Protein AF-W9C5T2-F1 (afdb_monomer)

Structure (mmCIF, N/CA/C/O backbone):
data_AF-W9C5T2-F1
#
_entry.id   AF-W9C5T2-F1
#
loop_
_atom_site.group_PDB
_atom_site.id
_atom_site.type_symbol
_atom_site.label_atom_id
_atom_site.label_alt_id
_atom_site.label_comp_id
_atom_site.label_asym_id
_atom_site.label_entity_id
_atom_site.label_seq_id
_atom_site.pdbx_PDB_ins_code
_atom_site.Cartn_x
_atom_site.Cartn_y
_atom_site.Cartn_z
_atom_site.occupancy
_atom_site.B_iso_or_equiv
_atom_site.auth_seq_id
_atom_site.auth_comp_id
_atom_site.auth_asym_id
_atom_site.auth_atom_id
_atom_site.pdbx_PDB_model_num
ATOM 1 N N . MET A 1 1 ? 69.162 50.313 87.776 1.00 40.19 1 MET A N 1
ATOM 2 C CA . MET A 1 1 ? 68.742 48.903 87.596 1.00 40.19 1 MET A CA 1
ATOM 3 C C . MET A 1 1 ? 67.290 48.787 88.035 1.00 40.19 1 MET A C 1
ATOM 5 O O . MET A 1 1 ? 66.970 49.454 89.005 1.00 40.19 1 MET A O 1
ATOM 9 N N . ALA A 1 2 ? 66.470 48.000 87.323 1.00 45.00 2 ALA A N 1
ATOM 10 C CA . ALA A 1 2 ? 65.077 47.617 87.635 1.00 45.00 2 ALA A CA 1
ATOM 11 C C . ALA A 1 2 ? 64.149 48.741 88.175 1.00 45.00 2 ALA A C 1
ATOM 13 O O . ALA A 1 2 ? 64.170 49.074 89.352 1.00 45.00 2 ALA A O 1
ATOM 14 N N . SER A 1 3 ? 63.395 49.428 87.315 1.00 47.22 3 SER A N 1
ATOM 15 C CA . SER A 1 3 ? 62.069 49.003 86.805 1.00 47.22 3 SER A CA 1
ATOM 16 C C . SER A 1 3 ? 60.922 49.335 87.766 1.00 47.22 3 SER A C 1
ATOM 18 O O . SER A 1 3 ? 60.587 48.564 88.661 1.00 47.22 3 SER A O 1
ATOM 20 N N . SER A 1 4 ? 60.297 50.491 87.531 1.00 47.66 4 SER A N 1
ATOM 21 C CA . SER A 1 4 ? 59.110 50.960 88.248 1.00 47.66 4 SER A CA 1
ATOM 22 C C . SER A 1 4 ? 57.812 50.437 87.629 1.00 47.66 4 SER A C 1
ATOM 24 O O . SER A 1 4 ? 57.668 50.429 86.414 1.00 47.66 4 SER A O 1
ATOM 26 N N . GLN A 1 5 ? 56.864 50.099 88.507 1.00 48.31 5 GLN A N 1
ATOM 27 C CA . GLN A 1 5 ? 55.424 50.400 88.434 1.00 48.31 5 GLN A CA 1
ATOM 28 C C . GLN A 1 5 ? 54.719 50.387 87.059 1.00 48.31 5 GLN A C 1
ATOM 30 O O . GLN A 1 5 ? 54.916 51.261 86.223 1.00 48.31 5 GLN A O 1
ATOM 35 N N . SER A 1 6 ? 53.640 49.612 86.962 1.00 48.34 6 SER A N 1
ATOM 36 C CA . SER A 1 6 ? 52.306 50.194 87.208 1.00 48.34 6 SER A CA 1
ATOM 37 C C . SER A 1 6 ? 51.235 49.108 87.321 1.00 48.34 6 SER A C 1
ATOM 39 O O . SER A 1 6 ? 51.314 48.062 86.684 1.00 48.34 6 SER A O 1
ATOM 41 N N . ASN A 1 7 ? 50.243 49.355 88.177 1.00 44.62 7 ASN A N 1
ATOM 42 C CA . ASN A 1 7 ? 49.051 48.526 88.305 1.00 44.62 7 ASN A CA 1
ATOM 43 C C . ASN A 1 7 ? 47.921 49.218 87.531 1.00 44.62 7 ASN A C 1
ATOM 45 O O . ASN A 1 7 ? 47.576 50.354 87.855 1.00 44.62 7 ASN A O 1
ATOM 49 N N . GLY A 1 8 ? 47.375 48.562 86.507 1.00 44.12 8 GLY A N 1
ATOM 50 C CA . GLY A 1 8 ? 46.304 49.087 85.659 1.00 44.12 8 GLY A CA 1
ATOM 51 C C . GLY A 1 8 ? 45.245 48.013 85.451 1.00 44.12 8 GLY A C 1
ATOM 52 O O . GLY A 1 8 ? 45.557 46.931 84.960 1.00 44.12 8 GLY A O 1
ATOM 53 N N . GLY A 1 9 ? 44.012 48.286 85.883 1.00 42.81 9 GLY A N 1
ATOM 54 C CA . GLY A 1 9 ? 42.933 47.297 85.892 1.00 42.81 9 GLY A CA 1
ATOM 55 C C . GLY A 1 9 ? 42.556 46.827 84.488 1.00 42.81 9 GLY A C 1
ATOM 56 O O . GLY A 1 9 ? 42.400 47.646 83.584 1.00 42.81 9 GLY A O 1
ATOM 57 N N . ASN A 1 10 ? 42.386 45.514 84.319 1.00 44.06 10 ASN A N 1
ATOM 58 C CA . ASN A 1 10 ? 42.012 44.921 83.038 1.00 44.06 10 ASN A CA 1
ATOM 59 C C . ASN A 1 10 ? 40.504 44.622 82.981 1.00 44.06 10 ASN A C 1
ATOM 61 O O . ASN A 1 10 ? 39.899 44.229 83.980 1.00 44.06 10 ASN A O 1
ATOM 65 N N . GLY A 1 11 ? 39.893 44.864 81.821 1.00 46.62 11 GLY A N 1
ATOM 66 C CA . GLY A 1 11 ? 38.440 44.977 81.683 1.00 46.62 11 GLY A CA 1
ATOM 67 C C . GLY A 1 11 ? 37.678 43.650 81.703 1.00 46.62 11 GLY A C 1
ATOM 68 O O . GLY A 1 11 ? 38.076 42.670 81.075 1.00 46.62 11 GLY A O 1
ATOM 69 N N . VAL A 1 12 ? 36.511 43.656 82.354 1.00 49.25 12 VAL A N 1
ATOM 70 C CA . VAL A 1 12 ? 35.474 42.633 82.164 1.00 49.25 12 VAL A CA 1
ATOM 71 C C . VAL A 1 12 ? 34.746 42.883 80.842 1.00 49.25 12 VAL A C 1
ATOM 73 O O . VAL A 1 12 ? 33.966 43.824 80.710 1.00 49.25 12 VAL A O 1
ATOM 76 N N . TYR A 1 13 ? 35.016 42.033 79.852 1.00 44.12 13 TYR A N 1
ATOM 77 C CA . TYR A 1 13 ? 34.328 42.044 78.564 1.00 44.12 13 TYR A CA 1
ATOM 78 C C . TYR A 1 13 ? 32.907 41.480 78.699 1.00 44.12 13 TYR A C 1
ATOM 80 O O . TYR A 1 13 ? 32.723 40.325 79.081 1.00 44.12 13 TYR A O 1
ATOM 88 N N . SER A 1 14 ? 31.905 42.272 78.317 1.00 51.06 14 SER A N 1
ATOM 89 C CA . SER A 1 14 ? 30.530 41.797 78.131 1.00 51.06 14 SER A CA 1
ATOM 90 C C . SER A 1 14 ? 30.388 41.114 76.763 1.00 51.06 14 SER A C 1
ATOM 92 O O . SER A 1 14 ? 30.655 41.767 75.751 1.00 51.06 14 SER A O 1
ATOM 94 N N . PRO A 1 15 ? 29.944 39.845 76.675 1.00 50.44 15 PRO A N 1
ATOM 95 C CA . PRO A 1 15 ? 29.674 39.208 75.390 1.00 50.44 15 PRO A CA 1
ATOM 96 C C . PRO A 1 15 ? 28.425 39.810 74.727 1.00 50.44 15 PRO A C 1
ATOM 98 O O . PRO A 1 15 ? 27.404 40.055 75.373 1.00 50.44 15 PRO A O 1
ATOM 101 N N . GLY A 1 16 ? 28.522 40.066 73.421 1.00 47.66 16 GLY A N 1
ATOM 102 C CA . GLY A 1 16 ? 27.460 40.688 72.631 1.00 47.66 16 GLY A CA 1
ATOM 103 C C . GLY A 1 16 ? 26.218 39.805 72.472 1.00 47.66 16 GLY A C 1
ATOM 104 O O . GLY A 1 16 ? 26.299 38.579 72.441 1.00 47.66 16 GLY A O 1
ATOM 105 N N . LYS A 1 17 ? 25.056 40.451 72.329 1.00 51.47 17 LYS A N 1
ATOM 106 C CA . LYS A 1 17 ? 23.770 39.787 72.076 1.00 51.47 17 LYS A CA 1
ATOM 107 C C . LYS A 1 17 ? 23.793 39.090 70.711 1.00 51.47 17 LYS A C 1
ATOM 109 O O . LYS A 1 17 ? 23.909 39.759 69.686 1.00 51.47 17 LYS A O 1
ATOM 114 N N . SER A 1 18 ? 23.630 37.770 70.692 1.00 49.19 18 SER A N 1
ATOM 115 C CA . SER A 1 18 ? 23.446 36.996 69.464 1.00 49.19 18 SER A CA 1
ATOM 116 C C . SER A 1 18 ? 22.073 37.281 68.846 1.00 49.19 18 SER A C 1
ATOM 118 O O . SER A 1 18 ? 21.029 36.936 69.399 1.00 49.19 18 SER A O 1
ATOM 120 N N . SER A 1 19 ? 22.077 37.919 67.676 1.00 49.41 19 SER A N 1
ATOM 121 C CA . SER A 1 19 ? 20.881 38.117 66.858 1.00 49.41 19 SER A CA 1
ATOM 122 C C . SER A 1 19 ? 20.572 36.825 66.099 1.00 49.41 19 SER A C 1
ATOM 124 O O . SER A 1 19 ? 21.148 36.576 65.041 1.00 49.41 19 SER A O 1
ATOM 126 N N . PHE A 1 20 ? 19.692 35.985 66.645 1.00 54.28 20 PHE A N 1
ATOM 127 C CA . PHE A 1 20 ? 19.211 34.789 65.949 1.00 54.28 20 PHE A CA 1
ATOM 128 C C . PHE A 1 20 ? 18.200 35.178 64.853 1.00 54.28 20 PHE A C 1
ATOM 130 O O . PHE A 1 20 ? 17.283 35.951 65.139 1.00 54.28 20 PHE A O 1
ATOM 137 N N . PRO A 1 21 ? 18.323 34.661 63.615 1.00 54.94 21 PRO A N 1
ATOM 138 C CA . PRO A 1 21 ? 17.321 34.881 62.577 1.00 54.94 21 PRO A CA 1
ATOM 139 C C . PRO A 1 21 ? 16.014 34.144 62.907 1.00 54.94 21 PRO A C 1
ATOM 141 O O . PRO A 1 21 ? 16.020 33.056 63.484 1.00 54.94 21 PRO A O 1
ATOM 144 N N . HIS A 1 22 ? 14.887 34.749 62.531 1.00 61.53 22 HIS A N 1
ATOM 145 C CA . HIS A 1 22 ? 13.549 34.199 62.760 1.00 61.53 22 HIS A CA 1
ATOM 146 C C . HIS A 1 22 ? 13.316 32.885 61.983 1.00 61.53 22 HIS A C 1
ATOM 148 O O . HIS A 1 22 ? 13.864 32.722 60.890 1.00 61.53 22 HIS A O 1
ATOM 154 N N . PRO A 1 23 ? 12.481 31.960 62.500 1.00 59.31 23 PRO A N 1
ATOM 155 C CA . PRO A 1 23 ? 12.141 30.733 61.788 1.00 59.31 23 PRO A CA 1
ATOM 156 C C . PRO A 1 23 ? 11.352 31.032 60.506 1.00 59.31 23 PRO A C 1
ATOM 158 O O . PRO A 1 23 ? 10.396 31.808 60.510 1.00 59.31 23 PRO A O 1
ATOM 161 N N . ILE A 1 24 ? 11.753 30.383 59.414 1.00 61.69 24 ILE A N 1
ATOM 162 C CA . ILE A 1 24 ? 11.083 30.449 58.111 1.00 61.69 24 ILE A CA 1
ATOM 163 C C . ILE A 1 24 ? 9.739 29.698 58.215 1.00 61.69 24 ILE A C 1
ATOM 165 O O . ILE A 1 24 ? 9.729 28.573 58.724 1.00 61.69 24 ILE A O 1
ATOM 169 N N . PRO A 1 25 ? 8.606 30.268 57.759 1.00 67.81 25 PRO A N 1
ATOM 170 C CA . PRO A 1 25 ? 7.330 29.556 57.749 1.00 67.81 25 PRO A CA 1
ATOM 171 C C . PRO A 1 25 ? 7.358 28.390 56.742 1.00 67.81 25 PRO A C 1
ATOM 173 O O . PRO A 1 25 ? 8.006 28.504 55.698 1.00 67.81 25 PRO A O 1
ATOM 176 N N . PRO A 1 26 ? 6.656 27.273 57.009 1.00 63.62 26 PRO A N 1
ATOM 177 C CA . PRO A 1 26 ? 6.608 26.150 56.080 1.00 63.62 26 PRO A CA 1
ATOM 178 C C . PRO A 1 26 ? 5.951 26.559 54.755 1.00 63.62 26 PRO A C 1
ATOM 180 O O . PRO A 1 26 ? 4.930 27.250 54.737 1.00 63.62 26 PRO A O 1
ATOM 183 N N . LEU A 1 27 ? 6.541 26.107 53.646 1.00 63.28 27 LEU A N 1
ATOM 184 C CA . LEU A 1 27 ? 5.978 26.262 52.304 1.00 63.28 27 LEU A CA 1
ATOM 185 C C . LEU A 1 27 ? 4.598 25.582 52.218 1.00 63.28 27 LEU A C 1
ATOM 187 O O . LEU A 1 27 ? 4.414 24.517 52.815 1.00 63.28 27 LEU A O 1
ATOM 191 N N . PRO A 1 28 ? 3.635 26.148 51.466 1.00 63.00 28 PRO A N 1
ATOM 192 C CA . PRO A 1 28 ? 2.363 25.481 51.223 1.00 63.00 28 PRO A CA 1
ATOM 193 C C . PRO A 1 28 ? 2.593 24.188 50.433 1.00 63.00 28 PRO A C 1
ATOM 195 O O . PRO A 1 28 ? 3.318 24.176 49.437 1.00 63.00 28 PRO A O 1
ATOM 198 N N . SER A 1 29 ? 1.959 23.102 50.874 1.00 62.81 29 SER A N 1
ATOM 199 C CA . SER A 1 29 ? 1.987 21.818 50.172 1.00 62.81 29 SER A CA 1
ATOM 200 C C . SER A 1 29 ? 1.463 21.970 48.736 1.00 62.81 29 SER A C 1
ATOM 202 O O . SER A 1 29 ? 0.473 22.683 48.537 1.00 62.81 29 SER A O 1
ATOM 204 N N . PRO A 1 30 ? 2.057 21.292 47.735 1.00 68.50 30 PRO A N 1
ATOM 205 C CA . PRO A 1 30 ? 1.491 21.265 46.391 1.00 68.50 30 PRO A CA 1
ATOM 206 C C . PRO A 1 30 ? 0.079 20.648 46.421 1.00 68.50 30 PRO A C 1
ATOM 208 O O . PRO A 1 30 ? -0.197 19.798 47.276 1.00 68.50 30 PRO A O 1
ATOM 211 N N . PRO A 1 31 ? -0.827 21.058 45.513 1.00 64.81 31 PRO A N 1
ATOM 212 C CA . PRO A 1 31 ? -2.183 20.528 45.478 1.00 64.81 31 PRO A CA 1
ATOM 213 C C . PRO A 1 31 ? -2.167 19.009 45.279 1.00 64.81 31 PRO A C 1
ATOM 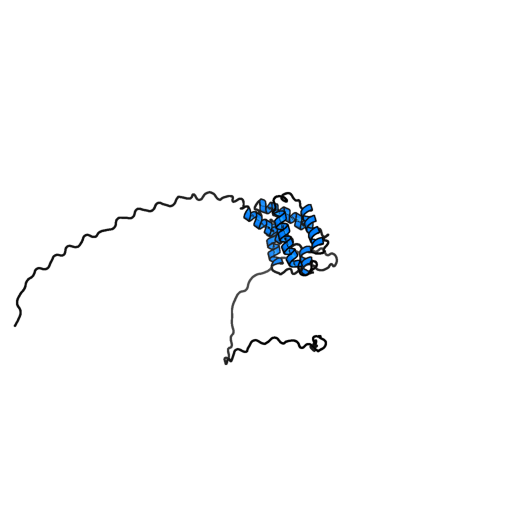215 O O . PRO A 1 31 ? -1.493 18.488 44.391 1.00 64.81 31 PRO A O 1
ATOM 218 N N . TYR A 1 32 ? -2.927 18.305 46.116 1.00 61.16 32 TYR A N 1
ATOM 219 C CA . TYR A 1 32 ? -3.090 16.857 46.049 1.00 61.16 32 TYR A CA 1
ATOM 220 C C . TYR A 1 32 ? -3.798 16.471 44.743 1.00 61.16 32 TYR A C 1
ATOM 222 O O . TYR A 1 32 ? -5.002 16.683 44.597 1.00 61.16 32 TYR A O 1
ATOM 230 N N . ILE A 1 33 ? -3.044 15.910 43.796 1.00 60.75 33 ILE A N 1
ATOM 231 C CA . ILE A 1 33 ? -3.591 15.300 42.580 1.00 60.75 33 ILE A CA 1
ATOM 232 C C . ILE A 1 33 ? -4.039 13.876 42.953 1.00 60.75 33 ILE A C 1
ATOM 234 O O . ILE A 1 33 ? -3.187 13.062 43.318 1.00 60.75 33 ILE A O 1
ATOM 238 N N . PRO A 1 34 ? -5.343 13.548 42.899 1.00 62.62 34 PRO A N 1
ATOM 239 C CA . PRO A 1 34 ? -5.818 12.215 43.254 1.00 62.62 34 PRO A CA 1
ATOM 240 C C . PRO A 1 34 ? -5.372 11.179 42.202 1.00 62.62 34 PRO A C 1
ATOM 242 O O . PRO A 1 34 ? -5.593 11.395 41.007 1.00 62.62 34 PRO A O 1
ATOM 245 N N . PRO A 1 35 ? -4.804 10.026 42.603 1.00 61.53 35 PRO A N 1
ATOM 246 C CA . PRO A 1 35 ? -4.339 8.988 41.682 1.00 61.53 35 PRO A CA 1
ATOM 247 C C . PRO A 1 35 ? -5.499 8.096 41.209 1.00 61.53 35 PRO A C 1
ATOM 249 O O . PRO A 1 35 ? -5.505 6.890 41.443 1.00 61.53 35 PRO A O 1
ATOM 252 N N . ALA A 1 36 ? -6.522 8.689 40.587 1.00 55.97 36 ALA A N 1
ATOM 253 C CA . ALA A 1 36 ? -7.687 7.952 40.100 1.00 55.97 36 ALA A CA 1
ATOM 254 C C . ALA A 1 36 ? -8.466 8.696 39.003 1.00 55.97 36 ALA A C 1
ATOM 256 O O . ALA A 1 36 ? -9.613 9.070 39.217 1.00 55.97 36 ALA A O 1
ATOM 257 N N . GLN A 1 37 ? -7.877 8.833 37.812 1.00 46.94 37 GLN A N 1
ATOM 258 C CA . GLN A 1 37 ? -8.557 8.454 36.566 1.00 46.94 37 GLN A CA 1
ATOM 259 C C . GLN A 1 37 ? -7.504 7.891 35.611 1.00 46.94 37 GLN A C 1
ATOM 261 O O . GLN A 1 37 ? -6.730 8.636 35.016 1.00 46.94 37 GLN A O 1
ATOM 266 N N . LEU A 1 38 ? -7.473 6.560 35.482 1.00 46.34 38 LEU A N 1
ATOM 267 C CA . LEU A 1 38 ? -6.810 5.904 34.362 1.00 46.34 38 LEU A CA 1
ATOM 268 C C . LEU A 1 38 ? -7.613 6.317 33.126 1.00 46.34 38 LEU A C 1
ATOM 270 O O . LEU A 1 38 ? -8.707 5.804 32.890 1.00 46.34 38 LEU A O 1
ATOM 274 N N . THR A 1 39 ? -7.147 7.347 32.425 1.00 49.72 39 THR A N 1
ATOM 275 C CA . THR A 1 39 ? -7.862 7.891 31.276 1.00 49.72 39 THR A CA 1
ATOM 276 C C . THR A 1 39 ? -8.000 6.785 30.246 1.00 49.72 39 THR A C 1
ATOM 278 O O . THR A 1 39 ? -6.993 6.258 29.776 1.00 49.72 39 THR A O 1
ATOM 281 N N . ASN A 1 40 ? -9.237 6.449 29.884 1.00 55.78 40 ASN A N 1
ATOM 282 C CA . ASN A 1 40 ? -9.506 5.679 28.681 1.00 55.78 40 ASN A CA 1
ATOM 283 C C . ASN A 1 40 ? -9.147 6.583 27.493 1.00 55.78 40 ASN A C 1
ATOM 285 O O . ASN A 1 40 ? -9.989 7.340 27.005 1.00 55.78 40 ASN A O 1
ATOM 289 N N . VAL A 1 41 ? -7.858 6.609 27.133 1.00 58.56 41 VAL A N 1
ATOM 290 C CA . VAL A 1 41 ? -7.329 7.448 26.059 1.00 58.56 41 VAL A CA 1
ATOM 291 C C . VAL A 1 41 ? -7.800 6.842 24.748 1.00 58.56 41 VAL A C 1
ATOM 293 O O . VAL A 1 41 ? -7.093 6.056 24.123 1.00 58.56 41 VAL A O 1
ATOM 296 N N . SER A 1 42 ? -9.007 7.232 24.332 1.00 56.97 42 SER A N 1
ATOM 297 C CA . SER A 1 42 ? -9.389 7.162 22.925 1.00 56.97 42 SER A CA 1
ATOM 298 C C . SER A 1 42 ? -8.244 7.794 22.128 1.00 56.97 42 SER A C 1
ATOM 300 O O . SER A 1 42 ? -7.866 8.932 22.439 1.00 56.97 42 SER A O 1
ATOM 302 N N . PRO A 1 43 ? -7.612 7.055 21.205 1.00 65.38 43 PRO A N 1
ATOM 303 C CA . PRO A 1 43 ? -6.327 7.462 20.675 1.00 65.38 43 PRO A CA 1
ATOM 304 C C . PRO A 1 43 ? -6.394 8.817 19.977 1.00 65.38 43 PRO A C 1
ATOM 306 O O . PRO A 1 43 ? -7.338 9.110 19.238 1.00 65.38 43 PRO A O 1
ATOM 309 N N . LEU A 1 44 ? -5.357 9.630 20.204 1.00 76.00 44 LEU A N 1
ATOM 310 C CA . LEU A 1 44 ? -5.217 10.955 19.600 1.00 76.00 44 LEU A CA 1
ATOM 311 C C . LEU A 1 44 ? -5.433 10.864 18.078 1.00 76.00 44 LEU A C 1
ATOM 313 O O . LEU A 1 44 ? -4.882 9.959 17.444 1.00 76.00 44 LEU A O 1
ATOM 317 N N . PRO A 1 45 ? -6.213 11.776 17.466 1.00 80.06 45 PRO A N 1
ATOM 318 C CA . PRO A 1 45 ? -6.565 11.681 16.049 1.00 80.06 45 PRO A CA 1
ATOM 319 C C . PRO A 1 45 ? -5.329 11.683 15.138 1.00 80.06 45 PRO A C 1
ATOM 321 O O . PRO A 1 45 ? -5.288 10.929 14.171 1.00 80.06 45 PRO A O 1
ATOM 324 N N . GLU A 1 46 ? -4.298 12.442 15.510 1.00 84.88 46 GLU A N 1
ATOM 325 C CA . GLU A 1 46 ? -2.987 12.482 14.849 1.00 84.88 46 GLU A CA 1
ATOM 326 C C . GLU A 1 46 ? -2.277 11.118 14.874 1.00 84.88 46 GLU A C 1
ATOM 328 O O . GLU A 1 46 ? -1.713 10.689 13.870 1.00 84.88 46 GLU A O 1
ATOM 333 N N . LEU A 1 47 ? -2.358 10.392 15.995 1.00 88.88 47 LEU A N 1
ATOM 334 C CA . LEU A 1 47 ? -1.749 9.069 16.145 1.00 88.88 47 LEU A CA 1
ATOM 335 C C . LEU A 1 47 ? -2.476 8.022 15.287 1.00 88.88 47 LEU A C 1
ATOM 337 O O . LEU A 1 47 ? -1.824 7.199 14.644 1.00 88.88 47 LEU A O 1
ATOM 341 N N . ARG A 1 48 ? -3.815 8.089 15.220 1.00 87.31 48 ARG A N 1
ATOM 342 C CA . ARG A 1 48 ? -4.619 7.235 14.325 1.00 87.31 48 ARG A CA 1
ATOM 343 C C . ARG A 1 48 ? -4.237 7.447 12.862 1.00 87.31 48 ARG A C 1
ATOM 345 O O . ARG A 1 48 ? -4.011 6.471 12.152 1.00 87.31 48 ARG A O 1
ATOM 352 N N . LEU A 1 49 ? -4.123 8.710 12.444 1.00 88.88 49 LEU A N 1
ATOM 353 C CA . LEU A 1 49 ? -3.714 9.078 11.090 1.00 88.88 49 LEU A CA 1
ATOM 354 C C . LEU A 1 49 ? -2.301 8.569 10.778 1.00 88.88 49 LEU A C 1
ATOM 356 O O . LEU A 1 49 ? -2.118 7.888 9.777 1.00 88.88 49 LEU A O 1
ATOM 360 N N . HIS A 1 50 ? -1.328 8.802 11.662 1.00 90.75 50 HIS A N 1
ATOM 361 C CA . HIS A 1 50 ? 0.045 8.319 11.492 1.00 90.75 50 HIS A CA 1
ATOM 362 C C . HIS A 1 50 ? 0.123 6.787 11.320 1.00 90.75 50 HIS A C 1
ATOM 364 O O . HIS A 1 50 ? 0.813 6.294 10.426 1.00 90.75 50 HIS A O 1
ATOM 370 N N . HIS A 1 51 ? -0.610 6.012 12.132 1.00 89.94 51 HIS A N 1
ATOM 371 C CA . HIS A 1 51 ? -0.658 4.552 11.974 1.00 89.94 51 HIS A CA 1
ATOM 372 C C . HIS A 1 51 ? -1.359 4.112 10.680 1.00 89.94 51 HIS A C 1
ATOM 374 O O . HIS A 1 51 ? -0.923 3.138 10.061 1.00 89.94 51 HIS A O 1
ATOM 380 N N . PHE A 1 52 ? -2.395 4.830 10.239 1.00 91.31 52 PHE A N 1
ATOM 381 C CA . PHE A 1 52 ? -3.074 4.552 8.974 1.00 91.31 52 PHE A CA 1
ATOM 382 C C . PHE A 1 52 ? -2.163 4.833 7.771 1.00 91.31 52 PHE A C 1
ATOM 384 O O . PHE A 1 52 ? -1.963 3.950 6.941 1.00 91.31 52 PHE A O 1
ATOM 391 N N . GLN A 1 53 ? -1.513 6.000 7.741 1.00 92.81 53 GLN A N 1
ATOM 392 C CA . GLN A 1 53 ? -0.530 6.381 6.721 1.00 92.81 53 GLN A CA 1
ATOM 393 C C . GLN A 1 53 ? 0.608 5.363 6.623 1.00 92.81 53 GLN A C 1
ATOM 395 O O . GLN A 1 53 ? 0.904 4.862 5.540 1.00 92.81 53 GLN A O 1
ATOM 400 N N . ARG A 1 54 ? 1.182 4.963 7.766 1.00 92.19 54 ARG A N 1
ATOM 401 C CA . ARG A 1 54 ? 2.194 3.901 7.813 1.00 92.19 54 ARG A CA 1
ATOM 402 C C . ARG A 1 54 ? 1.667 2.581 7.244 1.00 92.19 54 ARG A C 1
ATOM 404 O O . ARG A 1 54 ? 2.382 1.918 6.501 1.00 92.19 54 ARG A O 1
ATOM 411 N N . SER A 1 55 ? 0.429 2.204 7.565 1.00 91.81 55 SER A N 1
ATOM 412 C CA . SER A 1 55 ? -0.187 0.969 7.058 1.00 91.81 55 SER A CA 1
ATOM 413 C C . SER A 1 55 ? -0.401 1.005 5.541 1.00 91.81 55 SER A C 1
ATOM 415 O O . SER A 1 55 ? -0.198 -0.018 4.889 1.00 91.81 55 SER A O 1
ATOM 417 N N . ILE A 1 56 ? -0.733 2.170 4.969 1.00 93.50 56 ILE A N 1
ATOM 418 C CA . ILE A 1 56 ? -0.810 2.377 3.514 1.00 93.50 56 ILE A CA 1
ATOM 419 C C . ILE A 1 56 ? 0.558 2.141 2.867 1.00 93.50 56 ILE A C 1
ATOM 421 O O . ILE A 1 56 ? 0.673 1.284 1.988 1.00 93.50 56 ILE A O 1
ATOM 425 N N . THR A 1 57 ? 1.606 2.828 3.342 1.00 93.44 57 THR A N 1
ATOM 426 C CA . THR A 1 57 ? 2.970 2.664 2.814 1.00 93.44 57 THR A CA 1
ATOM 427 C C . THR A 1 57 ? 3.421 1.207 2.884 1.00 93.44 57 THR A C 1
ATOM 429 O O . THR A 1 57 ? 3.899 0.669 1.891 1.00 93.44 57 THR A O 1
ATOM 432 N N . LEU A 1 58 ? 3.229 0.540 4.028 1.00 92.50 58 LEU A N 1
ATOM 433 C CA . LEU A 1 58 ? 3.621 -0.860 4.195 1.00 92.50 58 LEU A CA 1
ATOM 434 C C . LEU A 1 58 ? 2.835 -1.807 3.279 1.00 92.50 58 LEU A C 1
ATOM 436 O O . LEU A 1 58 ? 3.427 -2.734 2.737 1.00 92.50 58 LEU A O 1
ATOM 440 N N . SER A 1 59 ? 1.536 -1.574 3.069 1.00 93.50 59 SER A N 1
ATOM 441 C CA . SER A 1 59 ? 0.714 -2.417 2.187 1.00 93.50 59 SER A CA 1
ATOM 442 C C . SER A 1 59 ? 1.172 -2.329 0.730 1.00 93.50 59 SER A C 1
ATOM 444 O O . SER A 1 59 ? 1.333 -3.360 0.085 1.00 93.50 59 SER A O 1
ATOM 446 N N . LEU A 1 60 ? 1.461 -1.119 0.236 1.00 93.00 60 LEU A N 1
ATOM 447 C CA . LEU A 1 60 ? 2.003 -0.912 -1.112 1.00 93.00 60 LEU A CA 1
ATOM 448 C C . LEU A 1 60 ? 3.421 -1.476 -1.263 1.00 93.00 60 LEU A C 1
ATOM 450 O O . LEU A 1 60 ? 3.734 -2.113 -2.263 1.00 93.00 60 LEU A O 1
ATOM 454 N N . PHE A 1 61 ? 4.294 -1.266 -0.277 1.00 91.12 61 PHE A N 1
ATOM 455 C CA . PHE A 1 61 ? 5.687 -1.718 -0.352 1.00 91.12 61 PHE A CA 1
ATOM 456 C C . PHE A 1 61 ? 5.841 -3.239 -0.183 1.00 91.12 61 PHE A C 1
ATOM 458 O O . PHE A 1 61 ? 6.852 -3.789 -0.610 1.00 91.12 61 PHE A O 1
ATOM 465 N N . LEU A 1 62 ? 4.857 -3.916 0.420 1.00 92.12 62 LEU A N 1
ATOM 466 C CA . LEU A 1 62 ? 4.782 -5.379 0.509 1.00 92.12 62 LEU A CA 1
ATOM 467 C C . LEU A 1 62 ? 3.974 -6.015 -0.636 1.00 92.12 62 LEU A C 1
ATOM 469 O O . LEU A 1 62 ? 3.904 -7.242 -0.705 1.00 92.12 62 LEU A O 1
ATOM 473 N N . TRP A 1 63 ? 3.367 -5.222 -1.525 1.00 94.88 63 TRP A N 1
ATOM 474 C CA . TRP A 1 63 ? 2.624 -5.727 -2.679 1.00 94.88 63 TRP A CA 1
ATOM 475 C C . TRP A 1 63 ? 3.602 -6.342 -3.700 1.00 94.88 63 TRP A C 1
ATOM 477 O O . TRP A 1 63 ? 4.471 -5.618 -4.205 1.00 94.88 63 TRP A O 1
ATOM 487 N N . PRO A 1 64 ? 3.520 -7.652 -4.024 1.00 92.12 64 PRO A N 1
ATOM 488 C CA . PRO A 1 64 ? 4.522 -8.298 -4.876 1.00 92.12 64 PRO A CA 1
ATOM 489 C C . PRO A 1 64 ? 4.589 -7.725 -6.294 1.00 92.12 64 PRO A C 1
ATOM 491 O O . PRO A 1 64 ? 5.683 -7.554 -6.824 1.00 92.12 64 PRO A O 1
ATOM 494 N N . SER A 1 65 ? 3.452 -7.353 -6.881 1.00 92.75 65 SER A N 1
ATOM 495 C CA . SER A 1 65 ? 3.360 -6.865 -8.264 1.00 92.75 65 SER A CA 1
ATOM 496 C C . SER A 1 65 ? 4.051 -5.501 -8.427 1.00 92.75 65 SER A C 1
ATOM 498 O O . SER A 1 65 ? 4.898 -5.331 -9.303 1.00 92.75 65 SER A O 1
ATOM 500 N N . LEU A 1 66 ? 3.810 -4.565 -7.500 1.00 92.62 66 LEU A N 1
ATOM 501 C CA . LEU A 1 66 ? 4.528 -3.281 -7.409 1.00 92.62 66 LEU A CA 1
ATOM 502 C C . LEU A 1 66 ? 5.988 -3.443 -6.935 1.00 92.62 66 LEU A C 1
ATOM 504 O O . LEU A 1 66 ? 6.858 -2.617 -7.242 1.00 92.62 66 LEU A O 1
ATOM 508 N N . SER A 1 67 ? 6.287 -4.511 -6.192 1.00 91.62 67 SER A N 1
ATOM 509 C CA . SER A 1 67 ? 7.662 -4.876 -5.836 1.00 91.62 67 SER A CA 1
ATOM 510 C C . SER A 1 67 ? 8.468 -5.244 -7.079 1.00 91.62 67 SER A C 1
ATOM 512 O O . SER A 1 67 ? 9.491 -4.611 -7.349 1.00 91.62 67 SER A O 1
ATOM 514 N N . LEU A 1 68 ? 7.940 -6.184 -7.867 1.00 91.62 68 LEU A N 1
ATOM 515 C CA . LEU A 1 68 ? 8.528 -6.695 -9.100 1.00 91.62 68 LEU A CA 1
ATOM 516 C C . LEU A 1 68 ? 8.661 -5.613 -10.178 1.00 91.62 68 LEU A C 1
ATOM 518 O O . LEU A 1 68 ? 9.710 -5.513 -10.812 1.00 91.62 68 LEU A O 1
ATOM 522 N N . ALA A 1 69 ? 7.646 -4.761 -10.350 1.00 92.12 69 ALA A N 1
ATOM 523 C CA . ALA A 1 69 ? 7.654 -3.704 -11.361 1.00 92.12 69 ALA A CA 1
ATOM 524 C C . ALA A 1 69 ? 8.807 -2.700 -11.190 1.00 92.12 69 ALA A C 1
ATOM 526 O O . ALA A 1 69 ? 9.405 -2.259 -12.172 1.00 92.12 69 ALA A O 1
ATOM 527 N N . VAL A 1 70 ? 9.165 -2.368 -9.946 1.00 91.69 70 VAL A N 1
ATOM 528 C CA . VAL A 1 70 ? 10.301 -1.476 -9.656 1.00 91.69 70 VAL A CA 1
ATOM 529 C C . VAL A 1 70 ? 11.632 -2.206 -9.794 1.00 91.69 70 VAL A C 1
ATOM 531 O O . VAL A 1 70 ? 12.537 -1.676 -10.433 1.00 91.69 70 VAL A O 1
ATOM 534 N N . THR A 1 71 ? 11.774 -3.426 -9.259 1.00 91.12 71 THR A N 1
ATOM 535 C CA . THR A 1 71 ? 13.037 -4.181 -9.390 1.00 91.12 71 THR A CA 1
ATOM 536 C C . THR A 1 71 ? 13.374 -4.484 -10.851 1.00 91.12 71 THR A C 1
ATOM 538 O O . THR A 1 71 ? 14.541 -4.469 -11.228 1.00 91.12 71 THR A O 1
ATOM 541 N N . SER A 1 72 ? 12.351 -4.688 -11.684 1.00 91.44 72 SER A N 1
ATOM 542 C CA . SER A 1 72 ? 12.471 -4.894 -13.132 1.00 91.44 72 SER A CA 1
ATOM 543 C C . SER A 1 72 ? 12.521 -3.586 -13.938 1.00 91.44 72 SER A C 1
ATOM 545 O O . SER A 1 72 ? 12.661 -3.628 -15.157 1.00 91.44 72 SER A O 1
ATOM 547 N N . SER A 1 73 ? 12.423 -2.422 -13.278 1.00 91.94 73 SER A N 1
ATOM 548 C CA . SER A 1 73 ? 12.409 -1.084 -13.894 1.00 91.94 73 SER A CA 1
ATOM 549 C C . SER A 1 73 ? 11.337 -0.884 -14.979 1.00 91.94 73 SER A C 1
ATOM 551 O O . SER A 1 73 ? 11.552 -0.118 -15.918 1.00 91.94 73 SER A O 1
ATOM 553 N N . TRP A 1 74 ? 10.173 -1.530 -14.849 1.00 89.06 74 TRP A N 1
ATOM 554 C CA . TRP A 1 74 ? 9.067 -1.427 -15.814 1.00 89.06 74 TRP A CA 1
ATOM 555 C C . TRP A 1 74 ? 8.482 -0.003 -15.876 1.00 89.06 74 TRP A C 1
ATOM 557 O O . TRP A 1 74 ? 8.256 0.520 -16.958 1.00 89.06 74 TRP A O 1
ATOM 567 N N . GLY A 1 75 ? 8.442 0.719 -14.748 1.00 84.12 75 GLY A N 1
ATOM 568 C CA . GLY A 1 75 ? 8.163 2.168 -14.715 1.00 84.12 75 GLY A CA 1
ATOM 569 C C . GLY A 1 75 ? 9.338 3.080 -15.124 1.00 84.12 75 GLY A C 1
ATOM 570 O O . GLY A 1 75 ? 9.338 4.269 -14.794 1.00 84.12 75 GLY A O 1
ATOM 571 N N . GLY A 1 76 ? 10.380 2.538 -15.764 1.00 89.62 76 GLY A N 1
ATOM 572 C CA . GLY A 1 76 ? 11.602 3.249 -16.146 1.00 89.62 76 GLY A CA 1
ATOM 573 C C . GLY A 1 76 ? 12.590 3.503 -14.990 1.00 89.62 76 GLY A C 1
ATOM 574 O O . GLY A 1 76 ? 12.424 2.984 -13.880 1.00 89.62 76 GLY A O 1
ATOM 575 N N . PRO A 1 77 ? 13.636 4.330 -15.213 1.00 88.31 77 PRO A N 1
ATOM 576 C CA . PRO A 1 77 ? 14.687 4.597 -14.221 1.00 88.31 77 PRO A CA 1
ATOM 577 C C . PRO A 1 77 ? 14.200 5.387 -12.994 1.00 88.31 77 PRO A C 1
ATOM 579 O O . PRO A 1 77 ? 14.920 5.491 -12.006 1.00 88.31 77 PRO A O 1
ATOM 582 N N . THR A 1 78 ? 12.990 5.950 -13.044 1.00 90.44 78 THR A N 1
ATOM 583 C CA . THR A 1 78 ? 12.339 6.659 -11.933 1.00 90.44 78 THR A CA 1
ATOM 584 C C . THR A 1 78 ? 11.336 5.789 -11.169 1.00 90.44 78 THR A C 1
ATOM 586 O O . THR A 1 78 ? 10.686 6.290 -10.255 1.00 90.44 78 THR A O 1
ATOM 589 N N . SER A 1 79 ? 11.215 4.496 -11.494 1.00 90.25 79 SER A N 1
ATOM 590 C CA . SER A 1 79 ? 10.243 3.563 -10.896 1.00 90.25 79 SER A CA 1
ATOM 591 C C . SER A 1 79 ? 10.255 3.532 -9.358 1.00 90.25 79 SER A C 1
ATOM 593 O O . SER A 1 79 ? 9.187 3.505 -8.745 1.00 90.25 79 SER A O 1
ATOM 595 N N . THR A 1 80 ? 11.421 3.636 -8.710 1.00 90.38 80 THR A N 1
ATOM 596 C CA . THR A 1 80 ? 11.516 3.765 -7.241 1.00 90.38 80 THR A CA 1
ATOM 597 C C . THR A 1 80 ? 10.824 5.033 -6.731 1.00 90.38 80 THR A C 1
ATOM 599 O O . THR A 1 80 ? 10.002 4.964 -5.821 1.00 90.38 80 THR A O 1
ATOM 602 N N . SER A 1 81 ? 11.083 6.185 -7.356 1.00 92.75 81 SER A N 1
ATOM 603 C CA . SER A 1 81 ? 10.432 7.455 -7.005 1.00 92.75 81 SER A CA 1
ATOM 604 C C . SER A 1 81 ? 8.939 7.457 -7.344 1.00 92.75 81 SER A C 1
ATOM 606 O O . SER A 1 81 ? 8.154 8.054 -6.610 1.00 92.75 81 SER A O 1
ATOM 608 N N . LYS A 1 82 ? 8.518 6.750 -8.405 1.00 92.69 82 LYS A N 1
ATOM 609 C CA . LYS A 1 82 ? 7.096 6.534 -8.715 1.00 92.69 82 LYS A CA 1
ATOM 610 C C . LYS A 1 82 ? 6.386 5.763 -7.598 1.00 92.69 82 LYS A C 1
ATOM 612 O O . LYS A 1 82 ? 5.286 6.144 -7.221 1.00 92.69 82 LYS A O 1
ATOM 617 N N . ARG A 1 83 ? 7.013 4.737 -7.001 1.00 93.12 83 ARG A N 1
ATOM 618 C CA . ARG A 1 83 ? 6.441 4.027 -5.836 1.00 93.12 83 ARG A CA 1
ATOM 619 C C . ARG A 1 83 ? 6.234 4.962 -4.641 1.00 93.12 83 ARG A C 1
ATOM 621 O O . ARG A 1 83 ? 5.194 4.898 -3.991 1.00 93.12 83 ARG A O 1
ATOM 628 N N . GLU A 1 84 ? 7.210 5.815 -4.341 1.00 92.69 84 GLU A N 1
ATOM 629 C CA . GLU A 1 84 ? 7.111 6.784 -3.239 1.00 92.69 84 GLU A CA 1
ATOM 630 C C . GLU A 1 84 ? 6.007 7.820 -3.496 1.00 92.69 84 GLU A C 1
ATOM 632 O O . GLU A 1 84 ? 5.177 8.068 -2.620 1.00 92.69 84 GLU A O 1
ATOM 637 N N . TRP A 1 85 ? 5.939 8.359 -4.719 1.00 94.06 85 TRP A N 1
ATOM 638 C CA . TRP A 1 85 ? 4.860 9.244 -5.168 1.00 94.06 85 TRP A CA 1
ATOM 639 C C . TRP A 1 85 ? 3.479 8.579 -5.071 1.00 94.06 85 TRP A C 1
ATOM 641 O O . TRP A 1 85 ? 2.528 9.202 -4.598 1.00 94.06 85 TRP A O 1
ATOM 651 N N . PHE A 1 86 ? 3.369 7.310 -5.463 1.00 94.75 86 PHE A N 1
ATOM 652 C CA . PHE A 1 86 ? 2.122 6.552 -5.408 1.00 94.75 86 PHE A CA 1
ATOM 653 C C . PHE A 1 86 ? 1.660 6.346 -3.961 1.00 94.75 86 PHE A C 1
ATOM 655 O O . PHE A 1 86 ? 0.497 6.588 -3.648 1.00 94.75 86 PHE A O 1
ATOM 662 N N . ALA A 1 87 ? 2.578 6.005 -3.049 1.00 93.94 87 ALA A N 1
ATOM 663 C CA . ALA A 1 87 ? 2.267 5.903 -1.626 1.00 93.94 87 ALA A CA 1
ATOM 664 C C . ALA A 1 87 ? 1.816 7.243 -1.022 1.00 93.94 87 ALA A C 1
ATOM 666 O O . ALA A 1 87 ? 0.847 7.262 -0.264 1.00 93.94 87 ALA A O 1
ATOM 667 N N . GLY A 1 88 ? 2.459 8.358 -1.389 1.00 94.19 88 GLY A N 1
ATOM 668 C CA . GLY A 1 88 ? 2.014 9.704 -1.006 1.00 94.19 88 GLY A CA 1
ATOM 669 C C . GLY A 1 88 ? 0.616 10.033 -1.537 1.00 94.19 88 GLY A C 1
ATOM 670 O O . GLY A 1 88 ? -0.256 10.436 -0.774 1.00 94.19 88 GLY A O 1
ATOM 671 N N . THR A 1 89 ? 0.369 9.759 -2.819 1.00 94.75 89 THR A N 1
ATOM 672 C CA . THR A 1 89 ? -0.931 9.980 -3.474 1.00 94.75 89 THR A CA 1
ATOM 673 C C . THR A 1 89 ? -2.045 9.175 -2.802 1.00 94.75 89 THR A C 1
ATOM 675 O O . THR A 1 89 ? -3.098 9.729 -2.493 1.00 94.75 89 THR A O 1
ATOM 678 N N . LEU A 1 90 ? -1.813 7.890 -2.503 1.00 94.19 90 LEU A N 1
ATOM 679 C CA . LEU A 1 90 ? -2.796 7.049 -1.814 1.00 94.19 90 LEU A CA 1
ATOM 680 C C . LEU A 1 90 ? -3.039 7.518 -0.369 1.00 94.19 90 LEU A C 1
ATOM 682 O O . LEU A 1 90 ? -4.171 7.472 0.112 1.00 94.19 90 LEU A O 1
ATOM 686 N N . ILE A 1 91 ? -1.994 8.002 0.315 1.00 94.06 91 ILE A N 1
ATOM 687 C CA . ILE A 1 91 ? -2.101 8.619 1.642 1.00 94.06 91 ILE A CA 1
ATOM 688 C C . ILE A 1 91 ? -2.987 9.862 1.595 1.00 94.06 91 ILE A C 1
ATOM 690 O O . ILE A 1 91 ? -3.938 9.932 2.373 1.00 94.06 91 ILE A O 1
ATOM 694 N N . ASP A 1 92 ? -2.709 10.816 0.710 1.00 93.12 92 ASP A N 1
ATOM 695 C CA . ASP A 1 92 ? -3.456 12.075 0.627 1.00 93.12 92 ASP A CA 1
ATOM 696 C C . ASP A 1 92 ? -4.923 11.820 0.255 1.00 93.12 92 ASP A C 1
ATOM 698 O O . ASP A 1 92 ? -5.842 12.374 0.868 1.00 93.12 92 ASP A O 1
ATOM 702 N N . LEU A 1 93 ? -5.152 10.905 -0.689 1.00 93.06 93 LEU A N 1
ATOM 703 C CA . LEU A 1 93 ? -6.478 10.529 -1.160 1.00 93.06 93 LEU A CA 1
ATOM 704 C C . LEU A 1 93 ? -7.309 9.854 -0.061 1.00 93.06 93 LEU A C 1
ATOM 706 O O . LEU A 1 93 ? -8.411 10.318 0.226 1.00 93.06 93 LEU A O 1
ATOM 710 N N . LEU A 1 94 ? -6.782 8.821 0.607 1.00 90.44 94 LEU A N 1
ATOM 711 C CA . LEU A 1 94 ? -7.507 8.074 1.648 1.00 90.44 94 LEU A CA 1
ATOM 712 C C . LEU A 1 94 ? -7.586 8.815 2.992 1.00 90.44 94 LEU A C 1
ATOM 714 O O . LEU A 1 94 ? -8.486 8.544 3.790 1.00 90.44 94 LEU A O 1
ATOM 718 N N . SER A 1 95 ? -6.670 9.753 3.258 1.00 88.38 95 SER A N 1
ATOM 719 C CA . SER A 1 95 ? -6.737 10.640 4.433 1.00 88.38 95 SER A CA 1
ATOM 720 C C . SER A 1 95 ? -7.734 11.787 4.248 1.00 88.38 95 SER A C 1
ATOM 722 O O . SER A 1 95 ? -8.145 12.398 5.237 1.00 88.38 95 SER A O 1
ATOM 724 N N . SER A 1 96 ? -8.130 12.091 3.008 1.00 88.69 96 SER A N 1
ATOM 725 C CA . SER A 1 96 ? -9.100 13.146 2.719 1.00 88.69 96 SER A CA 1
ATOM 726 C C . SER A 1 96 ? -10.509 12.752 3.188 1.00 88.69 96 SER A C 1
ATOM 728 O O . SER A 1 96 ? -10.946 11.625 2.944 1.00 88.69 96 SER A O 1
ATOM 730 N N . PRO A 1 97 ? -11.265 13.667 3.828 1.00 83.69 97 PRO A N 1
ATOM 731 C CA . PRO A 1 97 ? -12.601 13.371 4.353 1.00 83.69 97 PRO A CA 1
ATOM 732 C C . PRO A 1 97 ? -13.642 13.118 3.253 1.00 83.69 97 PRO A C 1
ATOM 734 O O . PRO A 1 97 ? -14.687 12.544 3.537 1.00 83.69 97 PRO A O 1
ATOM 737 N N . GLU A 1 98 ? -13.363 13.540 2.017 1.00 84.56 98 GLU A N 1
ATOM 738 C CA . GLU A 1 98 ? -14.210 13.297 0.843 1.00 84.56 98 GLU A CA 1
ATOM 739 C C . GLU A 1 98 ? -14.179 11.827 0.400 1.00 84.56 98 GLU A C 1
ATOM 741 O O . GLU A 1 98 ? -15.189 11.325 -0.072 1.00 84.56 98 GLU A O 1
ATOM 746 N N . ASN A 1 99 ? -13.069 11.115 0.636 1.00 85.31 99 ASN A N 1
ATOM 747 C CA . ASN A 1 99 ? -12.907 9.691 0.320 1.00 85.31 99 ASN A CA 1
ATOM 748 C C . ASN A 1 99 ? -12.998 8.836 1.597 1.00 85.31 99 ASN A C 1
ATOM 750 O O . ASN A 1 99 ? -12.201 7.917 1.833 1.00 85.31 99 ASN A O 1
ATOM 754 N N . TYR A 1 100 ? -13.919 9.188 2.497 1.00 81.12 100 TYR A N 1
ATOM 755 C CA . TYR A 1 100 ? -14.084 8.463 3.755 1.00 81.12 100 TYR A CA 1
ATOM 756 C C . TYR A 1 100 ? -14.897 7.168 3.592 1.00 81.12 100 TYR A C 1
ATOM 758 O O . TYR A 1 100 ? -14.625 6.188 4.284 1.00 81.12 100 TYR A O 1
ATOM 766 N N . ASP A 1 101 ? -15.843 7.147 2.654 1.00 83.38 101 ASP A N 1
ATOM 767 C CA . ASP A 1 101 ? -16.767 6.041 2.381 1.00 83.38 101 ASP A CA 1
ATOM 768 C C . ASP A 1 101 ? -16.397 5.187 1.156 1.00 83.38 101 ASP A C 1
ATOM 770 O O . ASP A 1 101 ? -17.145 4.267 0.827 1.00 83.38 101 ASP A O 1
ATOM 774 N N . VAL A 1 102 ? -15.242 5.440 0.523 1.00 90.44 102 VAL A N 1
ATOM 775 C CA . VAL A 1 102 ? -14.742 4.612 -0.588 1.00 90.44 102 VAL A CA 1
ATOM 776 C C . VAL A 1 102 ? -14.634 3.147 -0.172 1.00 90.44 102 VAL A C 1
ATOM 778 O O . VAL A 1 102 ? -14.154 2.818 0.920 1.00 90.44 102 VAL A O 1
ATOM 781 N N . ASP A 1 103 ? -15.091 2.265 -1.052 1.00 92.31 103 ASP A N 1
ATOM 782 C CA . ASP A 1 103 ? -15.025 0.825 -0.859 1.00 92.31 103 ASP A CA 1
ATOM 783 C C . ASP A 1 103 ? -13.695 0.241 -1.369 1.00 92.31 103 ASP A C 1
ATOM 785 O O . ASP A 1 103 ? -12.780 0.946 -1.802 1.00 92.31 103 ASP A O 1
ATOM 789 N N . ALA A 1 104 ? -13.552 -1.078 -1.246 1.00 93.50 104 ALA A N 1
ATOM 790 C CA . ALA A 1 104 ? -12.360 -1.772 -1.715 1.00 93.50 104 ALA A CA 1
ATOM 791 C C . ALA A 1 104 ? -12.306 -1.905 -3.248 1.00 93.50 104 ALA A C 1
ATOM 793 O O . ALA A 1 104 ? -11.213 -2.080 -3.771 1.00 93.50 104 ALA A O 1
ATOM 794 N N . GLU A 1 105 ? -13.438 -1.821 -3.952 1.00 95.12 105 GLU A N 1
ATOM 795 C CA . GLU A 1 105 ? -13.509 -1.965 -5.413 1.00 95.12 105 GLU A CA 1
ATOM 796 C C . GLU A 1 105 ? -12.951 -0.701 -6.081 1.00 95.12 105 GLU A C 1
ATOM 798 O O . GLU A 1 105 ? -12.046 -0.785 -6.903 1.00 95.12 105 GLU A O 1
ATOM 803 N N . TRP A 1 106 ? -13.344 0.482 -5.604 1.00 95.12 106 TRP A N 1
ATOM 804 C CA . TRP A 1 106 ? -12.786 1.756 -6.065 1.00 95.12 106 TRP A CA 1
ATOM 805 C C . TRP A 1 106 ? -11.283 1.909 -5.774 1.00 95.12 106 TRP A C 1
ATOM 807 O O . TRP A 1 106 ? -10.525 2.431 -6.594 1.00 95.12 106 TRP A O 1
ATOM 817 N N . ILE A 1 107 ? -10.820 1.440 -4.606 1.00 94.94 107 ILE A N 1
ATOM 818 C CA . ILE A 1 107 ? -9.381 1.420 -4.299 1.00 94.94 107 ILE A CA 1
ATOM 819 C C . ILE A 1 107 ? -8.655 0.435 -5.224 1.00 94.94 107 ILE A C 1
ATOM 821 O O . ILE A 1 107 ? -7.562 0.745 -5.685 1.00 94.94 107 ILE A O 1
ATOM 825 N N . GLU A 1 108 ? -9.234 -0.733 -5.506 1.00 96.12 108 GLU A N 1
ATOM 826 C CA . GLU A 1 108 ? -8.669 -1.711 -6.438 1.00 96.12 108 GLU A CA 1
ATOM 827 C C . GLU A 1 108 ? -8.553 -1.144 -7.860 1.00 96.12 108 GLU A C 1
ATOM 829 O O . GLU A 1 108 ? -7.462 -1.196 -8.424 1.00 96.12 108 GLU A O 1
ATOM 834 N N . GLU A 1 109 ? -9.608 -0.523 -8.398 1.00 96.12 109 GLU A N 1
ATOM 835 C CA . GLU A 1 109 ? -9.582 0.158 -9.701 1.00 96.12 109 GLU A CA 1
ATOM 836 C C . GLU A 1 109 ? -8.445 1.188 -9.778 1.00 96.12 109 GLU A C 1
ATOM 838 O O . GLU A 1 109 ? -7.665 1.184 -10.730 1.00 96.12 109 GLU A O 1
ATOM 843 N N . LEU A 1 110 ? -8.282 2.020 -8.742 1.00 95.81 110 LEU A N 1
ATOM 844 C CA . LEU A 1 110 ? -7.184 2.984 -8.650 1.00 95.81 110 LEU A CA 1
ATOM 845 C C . LEU A 1 110 ? -5.802 2.309 -8.601 1.00 95.81 110 LEU A C 1
ATOM 847 O O . LEU A 1 110 ? -4.860 2.788 -9.238 1.00 95.81 110 LEU A O 1
ATOM 851 N N . LEU A 1 111 ? -5.656 1.218 -7.839 1.00 96.00 111 LEU A N 1
ATOM 852 C CA . LEU A 1 111 ? -4.395 0.478 -7.750 1.00 96.00 111 LEU A CA 1
ATOM 853 C C . LEU A 1 111 ? -4.008 -0.130 -9.104 1.00 96.00 111 LEU A C 1
ATOM 855 O O . LEU A 1 111 ? -2.837 -0.075 -9.481 1.00 96.00 111 LEU A O 1
ATOM 859 N N . LEU A 1 112 ? -4.981 -0.685 -9.829 1.00 95.94 112 LEU A N 1
ATOM 860 C CA . LEU A 1 112 ? -4.796 -1.252 -11.163 1.00 95.94 112 LEU A CA 1
ATOM 861 C C . LEU A 1 112 ? -4.458 -0.166 -12.190 1.00 95.94 112 LEU A C 1
ATOM 863 O O . LEU A 1 112 ? -3.478 -0.313 -12.918 1.00 95.94 112 LEU A O 1
ATOM 867 N N . GLN A 1 113 ? -5.191 0.953 -12.189 1.00 96.00 113 GLN A N 1
ATOM 868 C CA . GLN A 1 113 ? -4.962 2.054 -13.126 1.00 96.00 113 GLN A CA 1
ATOM 869 C C . GLN A 1 113 ? -3.544 2.632 -12.994 1.00 96.00 113 GLN A C 1
ATOM 871 O O . GLN A 1 113 ? -2.875 2.851 -13.997 1.00 96.00 113 GLN A O 1
ATOM 876 N N . VAL A 1 114 ? -3.033 2.817 -11.769 1.00 95.62 114 VAL A N 1
ATOM 877 C CA . VAL A 1 114 ? -1.654 3.305 -11.570 1.00 95.62 114 VAL A CA 1
ATOM 878 C C . VAL A 1 114 ? -0.606 2.270 -12.001 1.00 95.62 114 VAL A C 1
ATOM 880 O O . VAL A 1 114 ? 0.451 2.653 -12.503 1.00 95.62 114 VAL A O 1
ATOM 883 N N . MET A 1 115 ? -0.867 0.968 -11.849 1.00 95.75 115 MET A N 1
ATOM 884 C CA . MET A 1 115 ? 0.042 -0.065 -12.367 1.00 95.75 115 MET A CA 1
ATOM 885 C C . MET A 1 115 ? 0.103 -0.060 -13.902 1.00 95.75 115 MET A C 1
ATOM 887 O O . MET A 1 115 ? 1.194 -0.207 -14.455 1.00 95.75 115 MET A O 1
ATOM 891 N N . GLU A 1 116 ? -1.021 0.181 -14.580 1.00 95.69 116 GLU A N 1
ATOM 892 C CA . GLU A 1 116 ? -1.071 0.312 -16.040 1.00 95.69 116 GLU A CA 1
ATOM 893 C C . GLU A 1 116 ? -0.406 1.621 -16.513 1.00 95.69 116 GLU A C 1
ATOM 895 O O . GLU A 1 116 ? 0.555 1.568 -17.281 1.00 95.69 116 GLU A O 1
ATOM 900 N N . ASP A 1 117 ? -0.841 2.777 -15.996 1.00 95.06 117 ASP A N 1
ATOM 901 C CA . ASP A 1 117 ? -0.400 4.112 -16.434 1.00 95.06 117 ASP A CA 1
ATOM 902 C C . ASP A 1 117 ? 1.082 4.404 -16.118 1.00 95.06 117 ASP A C 1
ATOM 904 O O . ASP A 1 117 ? 1.804 4.978 -16.936 1.00 95.06 117 ASP A O 1
ATOM 908 N N . GLU A 1 118 ? 1.555 4.055 -14.914 1.00 95.00 118 GLU A N 1
ATOM 909 C CA . GLU A 1 118 ? 2.874 4.482 -14.417 1.00 95.00 118 GLU A CA 1
ATOM 910 C C . GLU A 1 118 ? 3.944 3.384 -14.454 1.00 95.00 118 GLU A C 1
ATOM 912 O O . GLU A 1 118 ? 5.143 3.696 -14.436 1.00 95.00 118 GLU A O 1
ATOM 917 N N . PHE A 1 119 ? 3.544 2.113 -14.516 1.00 94.06 119 PHE A N 1
ATOM 918 C CA . PHE A 1 119 ? 4.468 0.977 -14.534 1.00 94.06 119 PHE A CA 1
ATOM 919 C C . PHE A 1 119 ? 4.362 0.098 -15.789 1.00 94.06 119 PHE A C 1
ATOM 921 O O . PHE A 1 119 ? 5.195 -0.794 -15.928 1.00 94.06 119 PHE A O 1
ATOM 928 N N . GLU A 1 120 ? 3.411 0.357 -16.696 1.00 93.44 120 GLU A N 1
ATOM 929 C CA . GLU A 1 120 ? 3.131 -0.462 -17.889 1.00 93.44 120 GLU A CA 1
ATOM 930 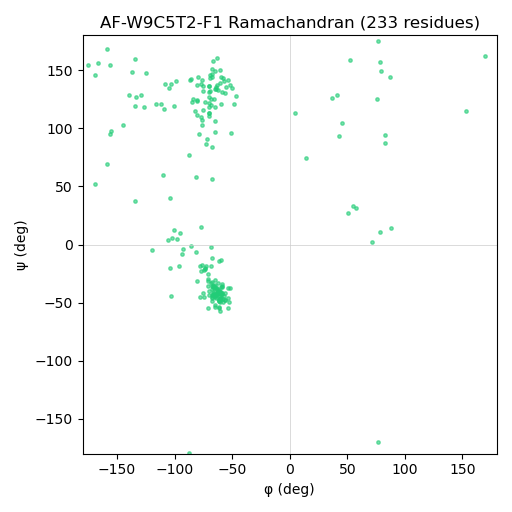C C . GLU A 1 120 ? 2.784 -1.934 -17.545 1.00 93.44 120 GLU A C 1
ATOM 932 O O . GLU A 1 120 ? 3.080 -2.859 -18.304 1.00 93.44 120 GLU A O 1
ATOM 937 N N . VAL A 1 121 ? 2.151 -2.170 -16.384 1.00 93.31 121 VAL A N 1
ATOM 938 C CA . VAL A 1 121 ? 1.805 -3.507 -15.866 1.00 93.31 121 VAL A CA 1
ATOM 939 C C . VAL A 1 121 ? 0.297 -3.700 -15.763 1.00 93.31 121 VAL A C 1
ATOM 941 O O . VAL A 1 121 ? -0.370 -3.045 -14.966 1.00 93.31 121 VAL A O 1
ATOM 944 N N . VAL A 1 122 ? -0.220 -4.713 -16.457 1.00 94.00 122 VAL A N 1
ATOM 945 C CA . VAL A 1 122 ? -1.562 -5.252 -16.197 1.00 94.00 122 VAL A CA 1
ATOM 946 C C . VAL A 1 122 ? -1.468 -6.284 -15.069 1.00 94.00 122 VAL A C 1
ATOM 948 O O . VAL A 1 122 ? -0.718 -7.255 -15.181 1.00 94.00 122 VAL A O 1
ATOM 951 N N . VAL A 1 123 ? -2.215 -6.080 -13.981 1.00 93.19 123 VAL A N 1
ATOM 952 C CA . VAL A 1 123 ? -2.255 -6.986 -12.820 1.00 93.19 123 VAL A CA 1
ATOM 953 C C . VAL A 1 123 ? -3.608 -7.705 -12.782 1.00 93.19 123 VAL A C 1
ATOM 955 O O . VAL A 1 123 ? -4.634 -7.063 -12.606 1.00 93.19 123 VAL A O 1
ATOM 958 N N . ASP A 1 124 ? -3.600 -9.033 -12.930 1.00 93.69 124 ASP A N 1
ATOM 959 C CA . ASP A 1 124 ? -4.802 -9.896 -12.967 1.00 93.69 124 ASP A CA 1
ATOM 960 C C . ASP A 1 124 ? -4.622 -11.153 -12.083 1.00 93.69 124 ASP A C 1
ATOM 962 O O . ASP A 1 124 ? -4.991 -12.272 -12.425 1.00 93.69 124 ASP A O 1
ATOM 966 N N . ASP A 1 125 ? -3.960 -10.982 -10.935 1.00 92.94 125 ASP A N 1
ATOM 967 C CA . ASP A 1 125 ? -3.708 -12.032 -9.932 1.00 92.94 125 ASP A CA 1
ATOM 968 C C . ASP A 1 125 ? -4.588 -11.881 -8.671 1.00 92.94 125 ASP A C 1
ATOM 970 O O . ASP A 1 125 ? -4.430 -12.620 -7.699 1.00 92.94 125 ASP A O 1
ATOM 974 N N . GLY A 1 126 ? -5.499 -10.900 -8.660 1.00 93.38 126 GLY A N 1
ATOM 975 C CA . GLY A 1 126 ? -6.349 -10.551 -7.516 1.00 93.38 126 GLY A CA 1
ATOM 976 C C . GLY A 1 126 ? -5.620 -9.874 -6.343 1.00 93.38 126 GLY A C 1
ATOM 977 O O . GLY A 1 126 ? -6.251 -9.568 -5.328 1.00 93.38 126 GLY A O 1
ATOM 978 N N . SER A 1 127 ? -4.313 -9.607 -6.452 1.00 95.19 127 SER A N 1
ATOM 979 C CA . SER A 1 127 ? -3.519 -9.030 -5.359 1.00 95.19 127 SE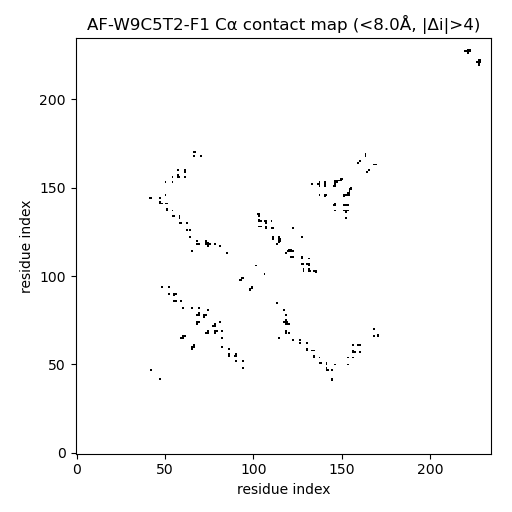R A CA 1
ATOM 980 C C . SER A 1 127 ? -3.854 -7.557 -5.083 1.00 95.19 127 SER A C 1
ATOM 982 O O . SER A 1 127 ? -3.824 -7.135 -3.926 1.00 95.19 127 SER A O 1
ATOM 984 N N . ALA A 1 128 ? -4.256 -6.790 -6.106 1.00 94.75 128 ALA A N 1
ATOM 985 C CA . ALA A 1 128 ? -4.775 -5.427 -5.945 1.00 94.75 128 ALA A CA 1
ATOM 986 C C . ALA A 1 128 ? -6.009 -5.410 -5.021 1.00 94.75 128 ALA A C 1
ATOM 988 O O . ALA A 1 128 ? -6.050 -4.662 -4.041 1.00 94.75 128 ALA A O 1
ATOM 989 N N . ALA A 1 129 ? -6.949 -6.330 -5.259 1.00 94.88 129 ALA A N 1
ATOM 990 C CA . ALA A 1 129 ? -8.129 -6.574 -4.435 1.00 94.88 129 ALA A CA 1
ATOM 991 C C . ALA A 1 129 ? -7.781 -6.878 -2.965 1.00 94.88 129 ALA A C 1
ATOM 993 O O . ALA A 1 129 ? -8.450 -6.418 -2.034 1.00 94.88 129 ALA A O 1
ATOM 994 N N . GLU A 1 130 ? -6.740 -7.684 -2.730 1.00 94.88 130 GLU A N 1
ATOM 995 C CA . GLU A 1 130 ? -6.275 -8.015 -1.379 1.00 94.88 130 GLU A CA 1
ATOM 996 C C . GLU A 1 130 ? -5.678 -6.808 -0.656 1.00 94.88 130 GLU A C 1
ATOM 998 O O . GLU A 1 130 ? -6.009 -6.576 0.512 1.00 94.88 130 GLU A O 1
ATOM 1003 N N . VAL A 1 131 ? -4.850 -6.016 -1.346 1.00 95.31 131 VAL A N 1
ATOM 1004 C CA . VAL A 1 131 ? -4.297 -4.763 -0.815 1.00 95.31 131 VAL A CA 1
ATOM 1005 C C . VAL A 1 131 ? -5.433 -3.798 -0.476 1.00 95.31 131 VAL A C 1
ATOM 1007 O O . VAL A 1 131 ? -5.500 -3.325 0.658 1.00 95.31 131 VAL A O 1
ATOM 1010 N N . ALA A 1 132 ? -6.378 -3.575 -1.392 1.00 95.50 132 ALA A N 1
ATOM 1011 C CA . ALA A 1 132 ? -7.515 -2.677 -1.196 1.00 95.50 132 ALA A CA 1
ATOM 1012 C C . ALA A 1 132 ? -8.387 -3.064 0.014 1.00 95.50 132 ALA A C 1
ATOM 1014 O O . ALA A 1 132 ? -8.622 -2.246 0.910 1.00 95.50 132 ALA A O 1
ATOM 1015 N N . ARG A 1 133 ? -8.789 -4.342 0.121 1.00 94.88 133 ARG A N 1
ATOM 1016 C CA . ARG A 1 133 ? -9.493 -4.871 1.309 1.00 94.88 133 ARG A CA 1
ATOM 1017 C C . ARG A 1 133 ? -8.663 -4.713 2.585 1.00 94.88 133 ARG A C 1
ATOM 1019 O O . ARG A 1 133 ? -9.214 -4.428 3.652 1.00 94.88 133 ARG A O 1
ATOM 1026 N N . GLY A 1 134 ? -7.345 -4.881 2.484 1.00 93.38 134 GLY A N 1
ATOM 1027 C CA . GLY A 1 134 ? -6.403 -4.649 3.571 1.00 93.38 134 GLY A CA 1
ATOM 1028 C C . GLY A 1 134 ? -6.423 -3.204 4.072 1.00 93.38 134 GLY A C 1
ATOM 1029 O O . GLY A 1 134 ? -6.553 -2.980 5.275 1.00 93.38 134 GLY A O 1
ATOM 1030 N N . LEU A 1 135 ? -6.391 -2.223 3.168 1.00 93.44 135 LEU A N 1
ATOM 1031 C CA . LEU A 1 135 ? -6.425 -0.799 3.513 1.00 93.44 135 LEU A CA 1
ATOM 1032 C C . LEU A 1 135 ? -7.719 -0.407 4.240 1.00 93.44 135 LEU A C 1
ATOM 1034 O O . LEU A 1 135 ? -7.651 0.238 5.289 1.00 93.44 135 LEU A O 1
ATOM 1038 N N . ILE A 1 136 ? -8.882 -0.868 3.764 1.00 93.00 136 ILE A N 1
ATOM 1039 C CA . ILE A 1 136 ? -10.172 -0.656 4.448 1.00 93.00 136 ILE A CA 1
ATOM 1040 C C . ILE A 1 136 ? -10.174 -1.295 5.850 1.00 93.00 136 ILE A C 1
ATOM 1042 O O . ILE A 1 136 ? -10.629 -0.681 6.821 1.00 93.00 136 ILE A O 1
ATOM 1046 N N . LYS A 1 137 ? -9.605 -2.500 6.005 1.00 92.12 137 LYS A N 1
ATOM 1047 C CA . LYS A 1 137 ? -9.473 -3.155 7.318 1.00 92.12 137 LYS A CA 1
ATOM 1048 C C . LYS A 1 137 ? -8.558 -2.365 8.260 1.00 92.12 137 LYS A C 1
ATOM 1050 O O . LYS A 1 137 ? -8.936 -2.140 9.411 1.00 92.12 137 LYS A O 1
ATOM 1055 N N . CYS A 1 138 ? -7.401 -1.910 7.775 1.00 91.25 138 CYS A N 1
ATOM 1056 C CA . CYS A 1 138 ? -6.473 -1.060 8.522 1.00 91.25 138 CYS A CA 1
ATOM 1057 C C . CYS A 1 138 ? -7.124 0.261 8.948 1.00 91.25 138 CYS A C 1
ATOM 1059 O O . CYS A 1 138 ? -6.966 0.652 10.101 1.00 91.25 138 CYS A O 1
ATOM 1061 N N . ARG A 1 139 ? -7.923 0.905 8.082 1.00 89.88 139 ARG A N 1
ATOM 1062 C CA . ARG A 1 139 ? -8.702 2.111 8.420 1.00 89.88 139 ARG A CA 1
ATOM 1063 C C . ARG A 1 139 ? -9.562 1.878 9.664 1.00 89.88 139 ARG A C 1
ATOM 1065 O O . ARG A 1 139 ? -9.400 2.566 10.672 1.00 89.88 139 ARG A O 1
ATOM 1072 N N . GLY A 1 140 ? -10.393 0.833 9.638 1.00 89.44 140 GLY A N 1
ATOM 1073 C CA . GLY A 1 140 ? -11.259 0.478 10.764 1.00 89.44 140 GLY A CA 1
ATOM 1074 C C . GLY A 1 140 ? -10.497 0.044 12.027 1.00 89.44 140 GLY A C 1
ATOM 1075 O O . GLY A 1 140 ? -10.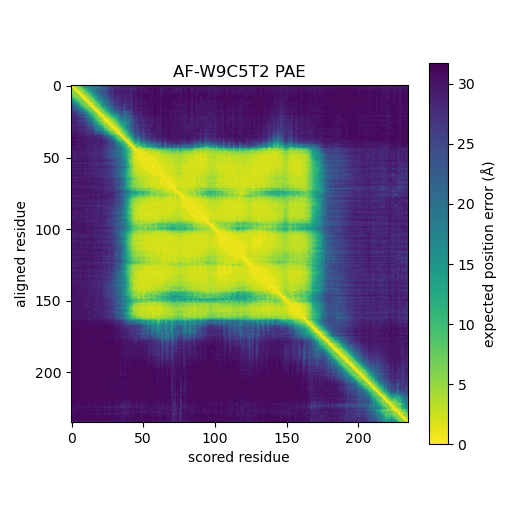971 0.269 13.139 1.00 89.44 140 GLY A O 1
ATOM 1076 N N . GLU A 1 141 ? -9.317 -0.569 11.900 1.00 89.62 141 GLU A N 1
ATOM 1077 C CA . GLU A 1 141 ? -8.443 -0.892 13.041 1.00 89.62 141 GLU A CA 1
ATOM 1078 C C . GLU A 1 141 ? -7.822 0.365 13.673 1.00 89.62 141 GLU A C 1
ATOM 1080 O O . GLU A 1 141 ? -7.834 0.505 14.901 1.00 89.62 141 GLU A O 1
ATOM 1085 N N . CYS A 1 142 ? -7.349 1.308 12.853 1.00 88.31 142 CYS A N 1
ATOM 1086 C CA . CYS A 1 142 ? -6.827 2.602 13.290 1.00 88.31 142 CYS A CA 1
ATOM 1087 C C . CYS A 1 142 ? -7.900 3.449 13.988 1.00 88.31 142 CYS A C 1
ATOM 1089 O O . CYS A 1 142 ? -7.629 4.054 15.024 1.00 88.31 142 CYS A O 1
ATOM 1091 N N . GLU A 1 143 ? -9.132 3.449 13.476 1.00 86.56 143 GLU A N 1
ATOM 1092 C CA . GLU A 1 143 ? -10.265 4.176 14.060 1.00 86.56 143 GLU A CA 1
ATOM 1093 C C . GLU A 1 143 ? -10.674 3.652 15.436 1.00 86.56 143 GLU A C 1
ATOM 1095 O O . GLU A 1 143 ? -10.895 4.459 16.345 1.00 86.56 143 GLU A O 1
ATOM 1100 N N . ARG A 1 144 ? -10.729 2.318 15.588 1.00 86.62 144 ARG A N 1
ATOM 1101 C CA . ARG A 1 144 ? -11.032 1.620 16.850 1.00 86.62 144 ARG A CA 1
ATOM 1102 C C . ARG A 1 144 ? -9.893 1.666 17.872 1.00 86.62 144 ARG A C 1
ATOM 1104 O O . ARG A 1 144 ? -10.144 1.411 19.044 1.00 86.62 144 ARG A O 1
ATOM 1111 N N . GLY A 1 145 ? -8.665 1.964 17.449 1.00 84.44 145 GLY A N 1
ATOM 1112 C CA . GLY A 1 145 ? -7.495 1.999 18.330 1.00 84.44 145 GLY A CA 1
ATOM 1113 C C . GLY A 1 145 ? -6.758 0.668 18.510 1.00 84.44 145 GLY A C 1
ATOM 1114 O O . GLY A 1 145 ? -5.944 0.553 19.418 1.00 84.44 145 GLY A O 1
ATOM 1115 N N . VAL A 1 146 ? -7.028 -0.334 17.666 1.00 85.19 146 VAL A N 1
ATOM 1116 C CA . VAL A 1 146 ? -6.566 -1.728 17.857 1.00 85.19 146 VAL A CA 1
ATOM 1117 C C . VAL A 1 146 ? -5.342 -2.109 17.011 1.00 85.19 146 VAL A C 1
ATOM 1119 O O . VAL A 1 146 ? -4.978 -3.275 16.927 1.00 85.19 146 VAL A O 1
ATOM 1122 N N . TRP A 1 147 ? -4.660 -1.136 16.401 1.00 79.38 147 TRP A N 1
ATOM 1123 C CA . TRP A 1 147 ? -3.489 -1.351 15.528 1.00 79.38 147 TRP A CA 1
ATOM 1124 C C . TRP A 1 147 ? -2.274 -2.009 16.213 1.00 79.38 147 TRP A C 1
ATOM 1126 O O . TRP A 1 147 ? -1.315 -2.385 15.541 1.00 79.38 147 TRP A O 1
ATOM 1136 N N . GLY A 1 148 ? -2.266 -2.059 17.549 1.00 75.56 148 GLY A N 1
ATOM 1137 C CA . GLY A 1 148 ? -1.221 -2.693 18.353 1.00 75.56 148 GLY A CA 1
ATOM 1138 C C . GLY A 1 148 ? -1.516 -4.148 18.720 1.00 75.56 148 GLY A C 1
ATOM 1139 O O . GLY A 1 148 ? -0.637 -4.810 19.265 1.00 75.56 148 GLY A O 1
ATOM 1140 N N . GLU A 1 149 ? -2.724 -4.651 18.445 1.00 79.88 149 GLU A N 1
ATOM 1141 C CA . GLU A 1 149 ? -3.072 -6.051 18.693 1.00 79.88 149 GLU A CA 1
ATOM 1142 C C . GLU A 1 149 ? -2.319 -6.974 17.728 1.00 79.88 149 GLU A C 1
ATOM 1144 O O . GLU A 1 149 ? -2.160 -6.663 16.547 1.00 79.88 149 GLU A O 1
ATOM 1149 N N . GLU A 1 150 ? -1.904 -8.144 18.209 1.00 73.00 150 GLU A N 1
ATOM 1150 C CA . GLU A 1 150 ? -1.170 -9.151 17.428 1.00 73.00 150 GLU A CA 1
ATOM 1151 C C . GLU A 1 150 ? -1.948 -9.629 16.186 1.00 73.00 150 GLU A C 1
ATOM 1153 O O . GLU A 1 150 ? -1.378 -9.831 15.116 1.00 73.00 150 GLU A O 1
ATOM 1158 N N . ASN A 1 151 ? -3.279 -9.700 16.298 1.00 76.38 151 ASN A N 1
ATOM 1159 C CA . ASN A 1 151 ? -4.184 -10.059 15.203 1.00 76.38 151 ASN A CA 1
ATOM 1160 C C . ASN A 1 151 ? -4.517 -8.895 14.247 1.00 76.38 151 ASN A C 1
ATOM 1162 O O . ASN A 1 151 ? -5.181 -9.114 13.224 1.00 76.38 151 ASN A O 1
ATOM 1166 N N . SER A 1 152 ? -4.090 -7.665 14.555 1.00 84.00 152 SER A N 1
ATOM 1167 C CA . SER A 1 152 ? -4.319 -6.514 13.677 1.00 84.00 152 SER A CA 1
ATOM 1168 C C . SER A 1 152 ? -3.528 -6.661 12.377 1.00 84.00 152 SER A C 1
ATOM 1170 O O . SER A 1 152 ? -2.408 -7.182 12.340 1.0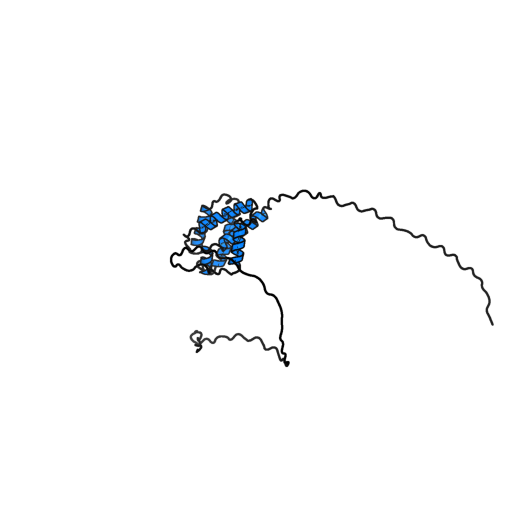0 84.00 152 SER A O 1
ATOM 1172 N N . LEU A 1 153 ? -4.113 -6.204 11.273 1.00 84.88 153 LEU A N 1
ATOM 1173 C CA . LEU A 1 153 ? -3.422 -6.202 9.991 1.00 84.88 153 LEU A CA 1
ATOM 1174 C C . LEU A 1 153 ? -2.245 -5.219 10.019 1.00 84.88 153 LEU A C 1
ATOM 1176 O O . LEU A 1 153 ? -1.178 -5.548 9.509 1.00 84.88 153 LEU A O 1
ATOM 1180 N N . CYS A 1 154 ? -2.402 -4.078 10.698 1.00 84.50 154 CYS A N 1
ATOM 1181 C CA . CYS A 1 154 ? -1.331 -3.105 10.922 1.00 84.50 154 CYS A CA 1
ATOM 1182 C C . CYS A 1 154 ? -0.079 -3.753 11.542 1.00 84.50 154 CYS A C 1
ATOM 1184 O O . CYS A 1 154 ? 1.021 -3.600 11.008 1.00 84.50 154 CYS A O 1
ATOM 1186 N N . LYS A 1 155 ? -0.232 -4.538 12.621 1.00 87.44 155 LYS A N 1
ATOM 1187 C CA . LYS A 1 155 ? 0.902 -5.204 13.281 1.00 87.44 155 LYS A CA 1
ATOM 1188 C C . LYS A 1 155 ? 1.542 -6.285 12.410 1.00 87.44 155 LYS A C 1
ATOM 1190 O O . LYS A 1 155 ? 2.767 -6.391 12.364 1.00 87.44 155 LYS A O 1
ATOM 1195 N N . ARG A 1 156 ? 0.734 -7.044 11.665 1.00 89.88 156 ARG A N 1
ATOM 1196 C CA . ARG A 1 156 ? 1.217 -8.060 10.713 1.00 89.88 156 ARG A CA 1
ATOM 1197 C C . ARG A 1 156 ? 2.001 -7.454 9.545 1.00 89.88 156 ARG A C 1
ATOM 1199 O O . ARG A 1 156 ? 2.988 -8.047 9.117 1.00 89.88 156 ARG A O 1
ATOM 1206 N N . LEU A 1 157 ? 1.597 -6.282 9.050 1.00 88.69 157 LEU A N 1
ATOM 1207 C CA . LEU A 1 157 ? 2.338 -5.531 8.030 1.00 88.69 157 LEU A CA 1
ATOM 1208 C C . LEU A 1 157 ? 3.689 -5.037 8.571 1.00 88.69 157 LEU A C 1
ATOM 1210 O O . LEU A 1 157 ? 4.696 -5.161 7.879 1.00 88.69 157 LEU A O 1
ATOM 1214 N N . GLU A 1 158 ? 3.744 -4.545 9.816 1.00 88.56 158 GLU A N 1
ATOM 1215 C CA . GLU A 1 158 ? 5.017 -4.193 10.467 1.00 88.56 158 GLU A CA 1
ATOM 1216 C C . GLU A 1 158 ? 5.956 -5.403 10.613 1.00 88.56 158 GLU A C 1
ATOM 1218 O O . GLU A 1 158 ? 7.152 -5.262 10.364 1.00 88.56 158 GLU A O 1
ATOM 1223 N N . GLY A 1 159 ? 5.427 -6.579 10.978 1.00 88.75 159 GLY A N 1
ATOM 1224 C CA . GLY A 1 159 ? 6.195 -7.829 11.070 1.00 88.75 159 GLY A CA 1
ATOM 1225 C C . GLY A 1 159 ? 6.807 -8.230 9.727 1.00 88.75 159 GLY A C 1
ATOM 1226 O O . GLY A 1 159 ? 8.030 -8.251 9.594 1.00 88.75 159 GLY A O 1
ATOM 1227 N N . LYS A 1 160 ? 5.958 -8.392 8.699 1.00 88.00 160 LYS A N 1
ATOM 1228 C CA . LYS A 1 160 ? 6.384 -8.703 7.323 1.00 88.00 160 LYS A CA 1
ATOM 1229 C C . LYS A 1 160 ? 7.417 -7.715 6.782 1.00 88.00 160 LYS A C 1
ATOM 1231 O O . LYS A 1 160 ? 8.331 -8.106 6.056 1.00 88.00 160 LYS A O 1
ATOM 1236 N N . TRP A 1 161 ? 7.284 -6.433 7.124 1.00 85.81 161 TRP A N 1
ATOM 1237 C CA . TRP A 1 161 ? 8.250 -5.401 6.753 1.00 85.81 161 TRP A CA 1
ATOM 1238 C C . TRP A 1 161 ? 9.579 -5.522 7.508 1.00 85.81 161 TRP A C 1
ATOM 1240 O O . TRP A 1 161 ? 10.628 -5.296 6.912 1.00 85.81 161 TRP A O 1
ATOM 1250 N N . GLY A 1 162 ? 9.570 -5.922 8.780 1.00 84.50 162 GLY A N 1
ATOM 1251 C CA . GLY A 1 162 ? 10.794 -6.254 9.514 1.00 84.50 162 GLY A CA 1
ATOM 1252 C C . GLY A 1 162 ? 11.562 -7.421 8.882 1.00 84.50 162 GLY A C 1
ATOM 1253 O O . GLY A 1 162 ? 12.784 -7.367 8.775 1.00 84.50 162 GLY A O 1
ATOM 1254 N N . GLU A 1 163 ? 10.842 -8.436 8.401 1.00 83.94 163 GLU A N 1
ATOM 1255 C CA . GLU A 1 163 ? 11.412 -9.625 7.751 1.00 83.94 163 GLU A CA 1
ATOM 1256 C C . GLU A 1 163 ? 11.904 -9.348 6.316 1.00 83.94 163 GLU A C 1
ATOM 1258 O O . GLU A 1 163 ? 12.972 -9.817 5.917 1.00 83.94 163 GLU A O 1
ATOM 1263 N N . THR A 1 164 ? 11.131 -8.574 5.545 1.00 71.12 164 THR A N 1
ATOM 1264 C CA . THR A 1 164 ? 11.317 -8.386 4.090 1.00 71.12 164 THR A CA 1
ATOM 1265 C C . THR A 1 164 ? 11.963 -7.042 3.742 1.00 71.12 164 THR A C 1
ATOM 1267 O O . THR A 1 164 ? 12.892 -6.978 2.942 1.00 71.12 164 THR A O 1
ATOM 1270 N N . GLY A 1 165 ? 11.508 -5.953 4.365 1.00 60.00 165 GLY A N 1
ATOM 1271 C CA . GLY A 1 165 ? 11.953 -4.582 4.091 1.00 60.00 165 GLY A CA 1
ATOM 1272 C C . GLY A 1 165 ? 13.352 -4.255 4.621 1.00 60.00 165 GLY A C 1
ATOM 1273 O O . GLY A 1 165 ? 13.996 -3.338 4.119 1.00 60.00 165 GLY A O 1
ATOM 1274 N N . GLY A 1 166 ? 13.858 -5.027 5.590 1.00 53.12 166 GLY A N 1
ATOM 1275 C CA . GLY A 1 166 ? 15.253 -4.953 6.045 1.00 53.12 166 GLY A CA 1
ATOM 1276 C C . GLY A 1 166 ? 16.263 -5.611 5.093 1.00 53.12 166 GLY A C 1
ATOM 1277 O O . GLY A 1 166 ? 17.453 -5.316 5.168 1.00 53.12 166 GLY A O 1
ATOM 1278 N N . LYS A 1 167 ? 15.803 -6.479 4.179 1.00 57.47 167 LYS A N 1
ATOM 1279 C CA . LYS A 1 167 ? 16.610 -7.139 3.137 1.00 57.47 167 LYS A CA 1
ATOM 1280 C C . LYS A 1 167 ? 16.250 -6.593 1.752 1.00 57.47 167 LYS A C 1
ATOM 1282 O O . LYS A 1 167 ? 15.791 -7.341 0.894 1.00 57.47 167 LYS A O 1
ATOM 1287 N N . GLU A 1 168 ? 16.432 -5.280 1.592 1.00 43.72 168 GLU A N 1
ATOM 1288 C CA . GLU A 1 168 ? 16.381 -4.496 0.342 1.00 43.72 168 GLU A CA 1
ATOM 1289 C C . GLU A 1 168 ? 15.759 -5.222 -0.870 1.00 43.72 168 GLU A C 1
ATOM 1291 O O . GLU A 1 168 ? 16.458 -5.664 -1.777 1.00 43.72 168 GLU A O 1
ATOM 1296 N N . LEU A 1 169 ? 14.425 -5.356 -0.867 1.00 52.75 169 LEU A N 1
ATOM 1297 C CA . LEU A 1 169 ? 13.603 -5.776 -2.017 1.00 52.75 169 LEU A CA 1
ATOM 1298 C C . LEU A 1 169 ? 14.066 -7.065 -2.736 1.00 52.75 169 LEU A C 1
ATOM 1300 O O . LEU A 1 169 ? 13.780 -7.268 -3.918 1.00 52.75 169 LEU A O 1
ATOM 1304 N N . GLY A 1 170 ? 14.740 -7.969 -2.020 1.00 37.94 170 GLY A N 1
ATOM 1305 C CA . GLY A 1 170 ? 15.200 -9.248 -2.550 1.00 37.94 170 GLY A CA 1
ATOM 1306 C C . GLY A 1 170 ? 14.047 -10.228 -2.771 1.00 37.94 170 GLY A C 1
ATOM 1307 O O . GLY A 1 170 ? 13.722 -11.007 -1.876 1.00 37.94 170 GLY A O 1
ATOM 1308 N N . LEU A 1 171 ? 13.465 -10.225 -3.975 1.00 45.31 171 LEU A N 1
ATOM 1309 C CA . LEU A 1 171 ? 12.395 -11.127 -4.437 1.00 45.31 171 LEU A CA 1
ATOM 1310 C C . LEU A 1 171 ? 12.853 -12.596 -4.594 1.00 45.31 171 LEU A C 1
ATOM 1312 O O . LEU A 1 171 ? 12.686 -13.215 -5.640 1.00 45.31 171 LEU A O 1
ATOM 1316 N N . GLY A 1 172 ? 13.383 -13.201 -3.529 1.00 35.62 172 GLY A N 1
ATOM 1317 C CA . GLY A 1 172 ? 13.778 -14.616 -3.492 1.00 35.62 172 GLY A CA 1
ATOM 1318 C C . GLY A 1 172 ? 12.613 -15.615 -3.557 1.00 35.62 172 GLY A C 1
ATOM 1319 O O . GLY A 1 172 ? 12.854 -16.819 -3.544 1.00 35.62 172 GLY A O 1
ATOM 1320 N N . GLY A 1 173 ? 11.364 -15.134 -3.601 1.00 37.31 173 GLY A N 1
ATOM 1321 C CA . GLY A 1 173 ? 10.151 -15.956 -3.654 1.00 37.31 173 GLY A CA 1
ATOM 1322 C C . GLY A 1 173 ? 9.582 -16.198 -5.056 1.00 37.31 173 GLY A C 1
ATOM 1323 O O . GLY A 1 173 ? 8.819 -17.144 -5.226 1.00 37.31 173 GLY A O 1
ATOM 1324 N N . PHE A 1 174 ? 9.942 -15.398 -6.070 1.00 36.66 174 PHE A N 1
ATOM 1325 C CA . PHE A 1 174 ? 9.395 -15.569 -7.422 1.00 36.66 174 PHE A CA 1
ATOM 1326 C C . PHE A 1 174 ? 10.236 -16.567 -8.230 1.00 36.66 174 PHE A C 1
ATOM 1328 O O . PHE A 1 174 ? 11.049 -16.195 -9.075 1.00 36.66 174 PHE A O 1
ATOM 1335 N N . ARG A 1 175 ? 10.055 -17.863 -7.949 1.00 34.66 175 ARG A N 1
ATOM 1336 C CA . ARG A 1 175 ? 10.463 -18.917 -8.887 1.00 34.66 175 ARG A CA 1
ATOM 1337 C C . ARG A 1 175 ? 9.421 -18.968 -9.999 1.00 34.66 175 ARG A C 1
ATOM 1339 O O . ARG A 1 175 ? 8.286 -19.370 -9.765 1.00 34.66 175 ARG A O 1
ATOM 1346 N N . GLU A 1 176 ? 9.829 -18.525 -11.184 1.00 34.16 176 GLU A N 1
ATOM 1347 C CA . GLU A 1 176 ? 9.069 -18.677 -12.426 1.00 34.16 176 GLU A CA 1
ATOM 1348 C C . GLU A 1 176 ? 8.672 -20.155 -12.611 1.00 34.16 176 GLU A C 1
ATOM 1350 O O . GLU A 1 176 ? 9.430 -21.059 -12.252 1.00 34.16 176 GLU A O 1
ATOM 1355 N N . GLY A 1 177 ? 7.425 -20.384 -13.023 1.00 36.91 177 GLY A N 1
ATOM 1356 C CA . GLY A 1 177 ? 6.663 -21.536 -12.541 1.00 36.91 177 GLY A CA 1
ATOM 1357 C C . GLY A 1 177 ? 7.045 -22.901 -13.115 1.00 36.91 177 GLY A C 1
ATOM 1358 O O . GLY A 1 177 ? 7.107 -23.082 -14.328 1.00 36.91 177 GLY A O 1
ATOM 1359 N N . GLU A 1 178 ? 7.123 -23.894 -12.226 1.00 34.12 178 GLU A N 1
ATOM 1360 C CA . GLU A 1 178 ? 6.930 -25.309 -12.552 1.00 34.1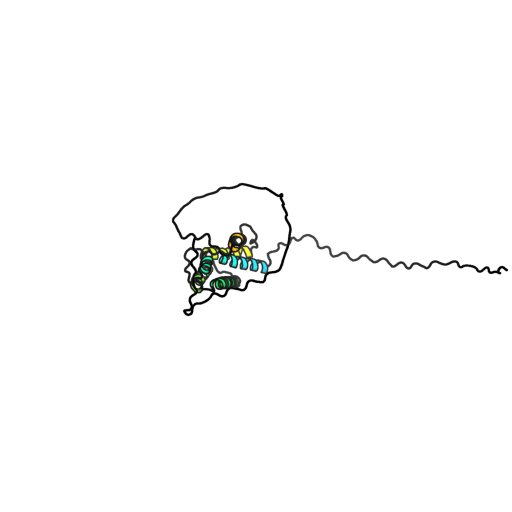2 178 GLU A CA 1
ATOM 1361 C C . GLU A 1 178 ? 5.851 -25.900 -11.621 1.00 34.12 178 GLU A C 1
ATOM 1363 O O . GLU A 1 178 ? 5.960 -25.867 -10.398 1.00 34.12 178 GLU A O 1
ATOM 1368 N N . GLU A 1 179 ? 4.775 -26.360 -12.256 1.00 40.56 179 GLU A N 1
ATOM 1369 C CA . GLU A 1 179 ? 3.718 -27.290 -11.831 1.00 40.56 179 GLU A CA 1
ATOM 1370 C C . GLU A 1 179 ? 3.700 -27.839 -10.376 1.00 40.56 179 GLU A C 1
ATOM 1372 O O . GLU A 1 179 ? 4.487 -28.698 -9.997 1.00 40.56 179 GLU A O 1
ATOM 1377 N N . GLN A 1 180 ? 2.669 -27.422 -9.624 1.00 44.12 180 GLN A N 1
ATOM 1378 C CA . GLN A 1 180 ? 1.824 -28.239 -8.726 1.00 44.12 180 GLN A CA 1
ATOM 1379 C C . GLN A 1 180 ? 2.507 -29.257 -7.772 1.00 44.12 180 GLN A C 1
ATOM 1381 O O . GLN A 1 180 ? 2.808 -30.387 -8.146 1.00 44.12 180 GLN A O 1
ATOM 1386 N N . GLY A 1 181 ? 2.587 -28.917 -6.478 1.00 33.41 181 GLY A N 1
ATOM 1387 C CA . GLY A 1 181 ? 3.036 -29.835 -5.422 1.00 33.41 181 GLY A CA 1
ATOM 1388 C C . GLY A 1 181 ? 2.517 -29.450 -4.036 1.00 33.41 181 GLY A C 1
ATOM 1389 O O . GLY A 1 181 ? 3.111 -28.620 -3.357 1.00 33.41 181 GLY A O 1
ATOM 1390 N N . ASP A 1 182 ? 1.407 -30.063 -3.630 1.00 42.59 182 ASP A N 1
ATOM 1391 C CA . ASP A 1 182 ? 0.842 -29.980 -2.278 1.00 42.59 182 ASP A CA 1
ATOM 1392 C C . ASP A 1 182 ? 1.750 -30.752 -1.298 1.00 42.59 182 ASP A C 1
ATOM 1394 O O . ASP A 1 182 ? 2.020 -31.936 -1.515 1.00 42.59 182 ASP A O 1
ATOM 1398 N N . THR A 1 183 ? 2.281 -30.102 -0.259 1.00 39.72 183 THR A N 1
ATOM 1399 C CA . THR A 1 183 ? 2.952 -30.770 0.871 1.00 39.72 183 THR A CA 1
ATOM 1400 C C . THR A 1 183 ? 2.889 -29.877 2.106 1.00 39.72 183 THR A C 1
ATOM 1402 O O . THR A 1 183 ? 3.703 -28.973 2.295 1.00 39.72 183 THR A O 1
ATOM 1405 N N . ASP A 1 184 ? 1.901 -30.175 2.944 1.00 44.75 184 ASP A N 1
ATOM 1406 C CA . ASP A 1 184 ? 1.891 -29.883 4.375 1.00 44.75 184 ASP A CA 1
ATOM 1407 C C . ASP A 1 184 ? 3.162 -30.441 5.053 1.00 44.75 184 ASP A C 1
ATOM 1409 O O . ASP A 1 184 ? 3.663 -31.501 4.666 1.00 44.75 184 ASP A O 1
ATOM 1413 N N . GLY A 1 185 ? 3.731 -29.708 6.012 1.00 43.06 185 GLY A N 1
ATOM 1414 C CA . GLY A 1 185 ? 5.145 -29.868 6.377 1.00 43.06 185 GLY A CA 1
ATOM 1415 C C . GLY A 1 185 ? 5.562 -29.154 7.658 1.00 43.06 185 GLY A C 1
ATOM 1416 O O . GLY A 1 185 ? 6.528 -28.392 7.669 1.00 43.06 185 GLY A O 1
ATOM 1417 N N . GLU A 1 186 ? 4.822 -29.403 8.732 1.00 44.06 186 GLU A N 1
ATOM 1418 C CA . GLU A 1 186 ? 5.274 -29.177 10.105 1.00 44.06 186 GLU A CA 1
ATOM 1419 C C . GLU A 1 186 ? 6.590 -29.929 10.415 1.00 44.06 186 GLU A C 1
ATOM 1421 O O . GLU A 1 186 ? 6.683 -31.132 10.187 1.00 44.06 186 GLU A O 1
ATOM 1426 N N . ASP A 1 187 ? 7.590 -29.246 10.988 1.00 42.47 187 ASP A N 1
ATOM 1427 C CA . ASP A 1 187 ? 8.501 -29.841 11.985 1.00 42.47 187 ASP A CA 1
ATOM 1428 C C . ASP A 1 187 ? 9.129 -28.750 12.882 1.00 42.47 187 ASP A C 1
ATOM 1430 O O . ASP A 1 187 ? 9.188 -27.577 12.506 1.00 42.47 187 ASP A O 1
ATOM 1434 N N . SER A 1 188 ? 9.533 -29.116 14.103 1.00 47.97 188 SER A N 1
ATOM 1435 C CA . SER A 1 188 ? 9.845 -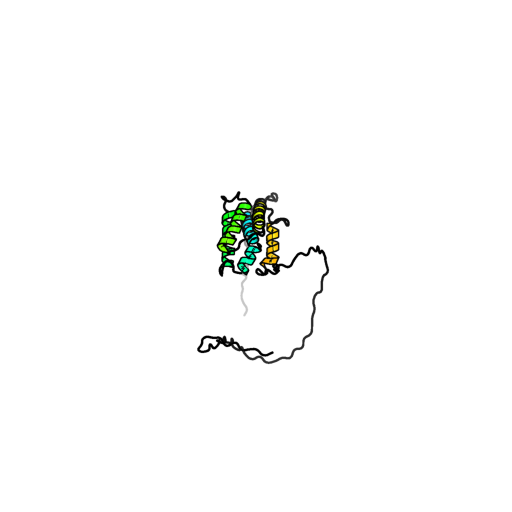28.206 15.222 1.00 47.97 188 SER A CA 1
ATOM 1436 C C . SER A 1 188 ? 11.114 -28.592 16.006 1.00 47.97 188 SER A C 1
ATOM 1438 O O . SER A 1 188 ? 11.368 -29.771 16.225 1.00 47.97 188 SER A O 1
ATOM 1440 N N . GLY A 1 189 ? 11.834 -27.598 16.559 1.00 39.19 189 GLY A N 1
ATOM 1441 C CA . GLY A 1 189 ? 13.001 -27.789 17.460 1.00 39.19 189 GLY A CA 1
ATOM 1442 C C . GLY A 1 189 ? 14.309 -28.194 16.740 1.00 39.19 189 GLY A C 1
ATOM 1443 O O . GLY A 1 189 ? 14.293 -28.411 15.535 1.00 39.19 189 GLY A O 1
ATOM 1444 N N . ASP A 1 190 ? 15.496 -28.315 17.355 1.00 42.62 190 ASP A N 1
ATOM 1445 C CA . ASP A 1 190 ? 16.026 -27.958 18.694 1.00 42.62 190 ASP A CA 1
ATOM 1446 C C . ASP A 1 190 ? 17.590 -28.062 18.644 1.00 42.62 190 ASP A C 1
ATOM 1448 O O . ASP A 1 190 ? 18.103 -28.779 17.783 1.00 42.62 190 ASP A O 1
ATOM 1452 N N . GLY A 1 191 ? 18.449 -27.421 19.457 1.00 41.66 191 GLY A N 1
ATOM 1453 C CA . GLY A 1 191 ? 18.253 -26.447 20.540 1.00 41.66 191 GLY A CA 1
ATOM 1454 C C . GLY A 1 191 ? 19.582 -25.884 21.118 1.00 41.66 191 GLY A C 1
ATOM 1455 O O . GLY A 1 191 ? 20.626 -26.520 21.028 1.00 41.66 191 GLY A O 1
ATOM 1456 N N . GLU A 1 192 ? 19.506 -24.669 21.679 1.00 42.12 192 GLU A N 1
ATOM 1457 C CA . GLU A 1 192 ? 20.252 -24.074 22.822 1.00 42.12 192 GLU A CA 1
ATOM 1458 C C . GLU A 1 192 ? 21.791 -24.254 23.089 1.00 42.12 192 GLU A C 1
ATOM 1460 O O . GLU A 1 192 ? 22.290 -25.336 23.378 1.00 42.12 192 GLU A O 1
ATOM 1465 N N . SER A 1 193 ? 22.462 -23.096 23.286 1.00 42.12 193 SER A N 1
ATOM 1466 C CA . SER A 1 193 ? 23.629 -22.789 24.175 1.00 42.12 193 SER A CA 1
ATOM 1467 C C . SER A 1 193 ? 25.093 -23.143 23.818 1.00 42.12 193 SER A C 1
ATOM 1469 O O . SER A 1 193 ? 25.398 -24.150 23.188 1.00 42.12 193 SER A O 1
ATOM 1471 N N . GLY A 1 194 ? 26.016 -22.301 24.324 1.00 38.19 194 GLY A N 1
ATOM 1472 C CA . GLY A 1 194 ? 27.470 -22.536 24.417 1.00 38.19 194 GLY A CA 1
ATOM 1473 C C . GLY A 1 194 ? 28.289 -21.232 24.401 1.00 38.19 194 GLY A C 1
ATOM 1474 O O . GLY A 1 194 ? 28.265 -20.532 23.395 1.00 38.19 194 GLY A O 1
ATOM 1475 N N . ASP A 1 195 ? 28.993 -20.907 25.493 1.00 42.84 195 ASP A N 1
ATOM 1476 C CA . ASP A 1 195 ? 29.612 -19.591 25.765 1.00 42.84 195 ASP A CA 1
ATOM 1477 C C . ASP A 1 195 ? 31.132 -19.675 26.072 1.00 42.84 195 ASP A C 1
ATOM 1479 O O . ASP A 1 195 ? 31.564 -20.657 26.670 1.00 42.84 195 ASP A O 1
ATOM 1483 N N . GLU A 1 196 ? 31.873 -18.627 25.673 1.00 45.38 196 GLU A N 1
ATOM 1484 C CA . GLU A 1 196 ? 33.223 -18.134 26.082 1.00 45.38 196 GLU A CA 1
ATOM 1485 C C . GLU A 1 196 ? 34.538 -18.993 26.124 1.00 45.38 196 GLU A C 1
ATOM 1487 O O . GLU A 1 196 ? 34.546 -20.215 26.237 1.00 45.38 196 GLU A O 1
ATOM 1492 N N . GLU A 1 197 ? 35.667 -18.240 26.085 1.00 42.50 197 GLU A N 1
ATOM 1493 C CA . GLU A 1 197 ? 37.083 -18.540 26.474 1.00 42.50 197 GLU A CA 1
ATOM 1494 C C . GLU A 1 197 ? 38.006 -19.374 25.524 1.00 42.50 197 GLU A C 1
ATOM 1496 O O . GLU A 1 197 ? 37.538 -20.226 24.774 1.00 42.50 197 GLU A O 1
ATOM 1501 N N . ASP A 1 198 ? 39.355 -19.295 25.575 1.00 43.97 198 ASP A N 1
ATOM 1502 C CA . ASP A 1 198 ? 40.349 -18.215 25.279 1.00 43.97 198 ASP A CA 1
ATOM 1503 C C . ASP A 1 198 ? 41.743 -18.888 25.014 1.00 43.97 198 ASP A C 1
ATOM 1505 O O . ASP A 1 198 ? 41.908 -20.074 25.304 1.00 43.97 198 ASP A O 1
ATOM 1509 N N . GLY A 1 199 ? 42.753 -18.165 24.496 1.00 37.12 199 GLY A N 1
ATOM 1510 C CA . GLY A 1 199 ? 44.150 -18.633 24.295 1.00 37.12 199 GLY A CA 1
ATOM 1511 C C . GLY A 1 199 ? 44.417 -19.353 22.953 1.00 37.12 199 GLY A C 1
ATOM 1512 O O . GLY A 1 199 ? 43.556 -20.043 22.423 1.00 37.12 199 GLY A O 1
ATOM 1513 N N . ASP A 1 200 ? 45.569 -19.222 22.278 1.00 37.47 200 ASP A N 1
ATOM 1514 C CA . ASP A 1 200 ? 46.920 -18.874 22.746 1.00 37.47 200 ASP A CA 1
ATOM 1515 C C . ASP A 1 200 ? 47.647 -17.828 21.869 1.00 37.47 200 ASP A C 1
ATOM 1517 O O . ASP A 1 200 ? 47.359 -17.640 20.685 1.00 37.47 200 ASP A O 1
ATOM 1521 N N . VAL A 1 201 ? 48.659 -17.179 22.458 1.00 41.91 201 VAL A N 1
ATOM 1522 C CA . VAL A 1 201 ? 49.526 -16.161 21.837 1.00 41.91 201 VAL A CA 1
ATOM 1523 C C . VAL A 1 201 ? 50.944 -16.675 21.569 1.00 41.91 201 VAL A C 1
ATOM 1525 O O . VAL A 1 201 ? 51.588 -17.201 22.470 1.00 41.91 201 VAL A O 1
ATOM 1528 N N . GLU A 1 202 ? 51.508 -16.350 20.401 1.00 36.62 202 GLU A N 1
ATOM 1529 C CA . GLU A 1 202 ? 52.958 -16.142 20.259 1.00 36.62 202 GLU A CA 1
ATOM 1530 C C . GLU A 1 202 ? 53.236 -14.804 19.560 1.00 36.62 202 GLU A C 1
ATOM 1532 O O . GLU A 1 202 ? 52.677 -14.486 18.510 1.00 36.62 202 GLU A O 1
ATOM 1537 N N . MET A 1 203 ? 54.095 -13.995 20.185 1.00 43.41 203 MET A N 1
ATOM 1538 C CA . MET A 1 203 ? 54.568 -12.716 19.661 1.00 43.41 203 MET A CA 1
ATOM 1539 C C . MET A 1 203 ? 55.989 -12.877 19.123 1.00 43.41 203 MET A C 1
ATOM 1541 O O . MET A 1 203 ? 56.846 -13.390 19.839 1.00 43.41 203 MET A O 1
ATOM 1545 N N . GLU A 1 204 ? 56.297 -12.273 17.976 1.00 33.56 204 GLU A N 1
ATOM 1546 C CA . GLU A 1 204 ? 57.653 -11.774 17.733 1.00 33.56 204 GLU A CA 1
ATOM 1547 C C . GLU A 1 204 ? 57.596 -10.353 17.154 1.00 33.56 204 GLU A C 1
ATOM 1549 O O . GLU A 1 204 ? 56.860 -10.056 16.213 1.00 33.56 204 GLU A O 1
ATOM 1554 N N . MET A 1 205 ? 58.327 -9.438 17.793 1.00 43.28 205 MET A N 1
ATOM 1555 C CA . MET A 1 205 ? 58.378 -8.019 17.440 1.00 43.28 205 MET A CA 1
ATOM 1556 C C . MET A 1 205 ? 59.431 -7.770 16.354 1.00 43.28 205 MET A C 1
ATOM 1558 O O . MET A 1 205 ? 60.547 -8.263 16.485 1.00 43.28 205 MET A O 1
ATOM 1562 N N . ASN A 1 206 ? 59.161 -6.870 15.399 1.00 34.69 206 ASN A N 1
ATOM 1563 C CA . ASN A 1 206 ? 59.729 -5.505 15.397 1.00 34.69 206 ASN A CA 1
ATOM 1564 C C . ASN A 1 206 ? 59.482 -4.755 14.059 1.00 34.69 206 ASN A C 1
ATOM 1566 O O . ASN A 1 206 ? 59.264 -5.353 13.014 1.00 34.69 206 ASN A O 1
ATOM 1570 N N . GLU A 1 207 ? 59.633 -3.428 14.130 1.00 35.34 207 GLU A N 1
ATOM 1571 C CA . GLU A 1 207 ? 60.045 -2.513 13.052 1.00 35.34 207 GLU A CA 1
ATOM 1572 C C . GLU A 1 207 ? 58.979 -2.017 12.056 1.00 35.34 207 GLU A C 1
ATOM 1574 O O . GLU A 1 207 ? 58.804 -2.506 10.942 1.00 35.34 207 GLU A O 1
ATOM 1579 N N . ALA A 1 208 ? 58.322 -0.918 12.440 1.00 47.41 208 ALA A N 1
ATOM 1580 C CA . ALA A 1 208 ? 57.522 -0.097 11.536 1.00 47.41 208 ALA A CA 1
ATOM 1581 C C . ALA A 1 208 ? 58.404 0.803 10.650 1.00 47.41 208 ALA A C 1
ATOM 1583 O O . ALA A 1 208 ? 59.285 1.501 11.162 1.00 47.41 208 ALA A O 1
ATOM 1584 N N . PRO A 1 209 ? 58.070 0.928 9.352 1.00 44.03 209 PRO A N 1
ATOM 1585 C CA . PRO A 1 209 ? 58.095 2.262 8.758 1.00 44.03 209 PRO A CA 1
ATOM 1586 C C . PRO A 1 209 ? 56.938 2.577 7.787 1.00 44.03 209 PRO A C 1
ATOM 1588 O O . PRO A 1 209 ? 56.757 1.946 6.754 1.00 44.03 209 PRO A O 1
ATOM 1591 N N . GLN A 1 210 ? 56.312 3.723 8.069 1.00 43.81 210 GLN A N 1
ATOM 1592 C CA . GLN A 1 210 ? 55.798 4.722 7.117 1.00 43.81 210 GLN A CA 1
ATOM 1593 C C . GLN A 1 210 ? 54.499 4.477 6.318 1.00 43.81 210 GLN A C 1
ATOM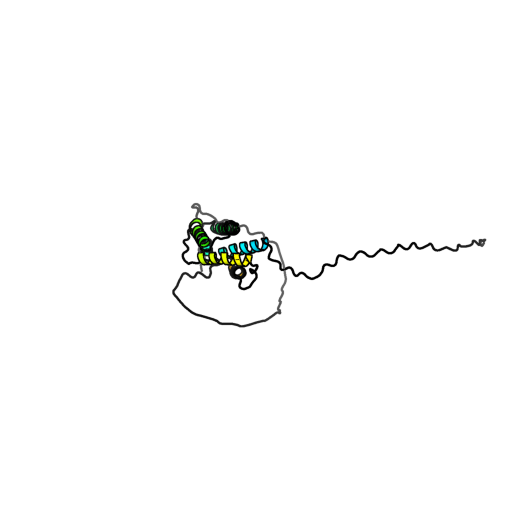 1595 O O . GLN A 1 210 ? 54.334 3.576 5.503 1.00 43.81 210 GLN A O 1
ATOM 1600 N N . LEU A 1 211 ? 53.624 5.471 6.491 1.00 53.84 211 LEU A N 1
ATOM 1601 C CA . LEU A 1 211 ? 52.413 5.807 5.748 1.00 53.84 211 LEU A CA 1
ATOM 1602 C C . LEU A 1 211 ? 52.652 5.884 4.222 1.00 53.84 211 LEU A C 1
ATOM 1604 O O . LEU A 1 211 ? 53.048 6.930 3.699 1.00 53.84 211 LEU A O 1
ATOM 1608 N N . VAL A 1 212 ? 52.375 4.801 3.491 1.00 45.81 212 VAL A N 1
ATOM 1609 C CA . VAL A 1 212 ? 52.350 4.823 2.019 1.00 45.81 212 VAL A CA 1
ATOM 1610 C C . VAL A 1 212 ? 51.026 5.385 1.493 1.00 45.81 212 VAL A C 1
ATOM 1612 O O . VAL A 1 212 ? 49.948 5.123 2.020 1.00 45.81 212 VAL A O 1
ATOM 1615 N N . ARG A 1 213 ? 51.151 6.240 0.475 1.00 49.97 213 ARG A N 1
ATOM 1616 C CA . ARG A 1 213 ? 50.115 7.160 -0.012 1.00 49.97 213 ARG A CA 1
ATOM 1617 C C . ARG A 1 213 ? 48.912 6.447 -0.636 1.00 49.97 213 ARG A C 1
ATOM 1619 O O . ARG A 1 213 ? 49.032 5.336 -1.147 1.00 49.97 213 ARG A O 1
ATOM 1626 N N . ALA A 1 214 ? 47.782 7.158 -0.661 1.00 54.12 214 ALA A N 1
ATOM 1627 C CA . ALA A 1 214 ? 46.599 6.787 -1.430 1.00 54.12 214 ALA A CA 1
ATOM 1628 C C . ALA A 1 214 ? 46.985 6.394 -2.865 1.00 54.12 214 ALA A C 1
ATOM 1630 O O . ALA A 1 214 ? 47.695 7.128 -3.553 1.00 54.12 214 ALA A O 1
ATOM 1631 N N . ARG A 1 215 ? 46.530 5.215 -3.294 1.00 53.00 215 ARG A N 1
ATOM 1632 C CA . ARG A 1 215 ? 46.800 4.678 -4.626 1.00 53.00 215 ARG A CA 1
ATOM 1633 C C . ARG A 1 215 ? 45.928 5.416 -5.637 1.00 53.00 215 ARG A C 1
ATOM 1635 O O . ARG A 1 215 ? 44.706 5.323 -5.562 1.00 53.00 215 ARG A O 1
ATOM 1642 N N . GLU A 1 216 ? 46.557 6.150 -6.550 1.00 59.78 216 GLU A N 1
ATOM 1643 C CA . GLU A 1 216 ? 45.850 6.883 -7.605 1.00 59.78 216 GLU A CA 1
ATOM 1644 C C . GLU A 1 216 ? 44.997 5.933 -8.469 1.00 59.78 216 GLU A C 1
ATOM 1646 O O . GLU A 1 216 ? 45.409 4.792 -8.722 1.00 59.78 216 GLU A O 1
ATOM 1651 N N . PRO A 1 217 ? 43.806 6.372 -8.918 1.00 53.44 217 PRO A N 1
ATOM 1652 C CA . PRO A 1 217 ? 42.966 5.575 -9.798 1.00 53.44 217 PRO A CA 1
ATOM 1653 C C . PRO A 1 217 ? 43.655 5.389 -11.153 1.00 53.44 217 PRO A C 1
ATOM 1655 O O . PRO A 1 217 ? 44.030 6.350 -11.823 1.00 53.44 217 PRO A O 1
ATOM 1658 N N . ILE A 1 218 ? 43.801 4.131 -11.563 1.00 56.97 218 ILE A N 1
ATOM 1659 C CA . ILE A 1 218 ? 44.357 3.764 -12.866 1.00 56.97 218 ILE A CA 1
ATOM 1660 C C . ILE A 1 218 ? 43.340 4.167 -13.937 1.00 56.97 218 ILE A C 1
ATOM 1662 O O . ILE A 1 218 ? 42.267 3.571 -14.028 1.00 56.97 218 ILE A O 1
ATOM 1666 N N . VAL A 1 219 ? 43.676 5.178 -14.738 1.00 56.12 219 VAL A N 1
ATOM 1667 C CA . VAL A 1 219 ? 42.868 5.582 -15.894 1.00 56.12 219 VAL A CA 1
ATOM 1668 C C . VAL A 1 219 ? 42.979 4.488 -16.967 1.00 56.12 219 VAL A C 1
ATOM 1670 O O . VAL A 1 219 ? 44.100 4.108 -17.307 1.00 56.12 219 VAL A O 1
ATOM 1673 N N . PRO A 1 220 ? 41.864 3.951 -17.496 1.00 58.34 220 PRO A N 1
ATOM 1674 C CA . PRO A 1 220 ? 41.922 2.985 -18.585 1.00 58.34 220 PRO A CA 1
ATOM 1675 C C . PRO A 1 220 ? 42.407 3.665 -19.872 1.00 58.34 220 PRO A C 1
ATOM 1677 O O . PRO A 1 220 ? 41.809 4.643 -20.319 1.00 58.34 220 PRO A O 1
ATOM 1680 N N . GLU A 1 221 ? 43.472 3.136 -20.481 1.00 53.22 221 GLU A N 1
ATOM 1681 C CA . GLU A 1 221 ? 43.857 3.513 -21.845 1.00 53.22 221 GLU A CA 1
ATOM 1682 C C . GLU A 1 221 ? 42.742 3.135 -22.828 1.00 53.22 221 GLU A C 1
ATOM 1684 O O . GLU A 1 221 ? 42.209 2.020 -22.804 1.00 53.22 221 GLU A O 1
ATOM 1689 N N . VAL A 1 222 ? 42.412 4.085 -23.699 1.00 54.84 222 VAL A N 1
ATOM 1690 C CA . VAL A 1 222 ? 41.452 3.937 -24.791 1.00 54.84 222 VAL A CA 1
ATOM 1691 C C . VAL A 1 222 ? 42.254 3.998 -26.089 1.00 54.84 222 VAL A C 1
ATOM 1693 O O . VAL A 1 222 ? 42.956 4.981 -26.324 1.00 54.84 222 VAL A O 1
ATOM 1696 N N . ASP A 1 223 ? 42.185 2.937 -26.900 1.00 68.44 223 ASP A N 1
ATO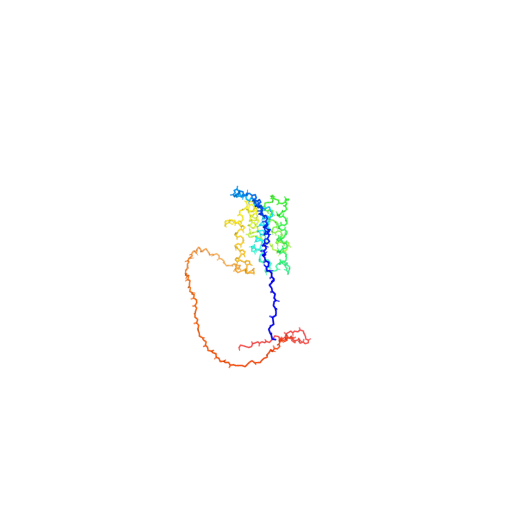M 1697 C CA . ASP A 1 223 ? 42.829 2.889 -28.222 1.00 68.44 223 ASP A CA 1
ATOM 1698 C C . ASP A 1 223 ? 42.197 3.967 -29.153 1.00 68.44 223 ASP A C 1
ATOM 1700 O O . ASP A 1 223 ? 41.078 4.418 -28.902 1.00 68.44 223 ASP A O 1
ATOM 1704 N N . GLU A 1 224 ? 42.859 4.373 -30.249 1.00 65.12 224 GLU A N 1
ATOM 1705 C CA . GLU A 1 224 ? 42.396 5.479 -31.130 1.00 65.12 224 GLU A CA 1
ATOM 1706 C C . GLU A 1 224 ? 40.998 5.271 -31.773 1.00 65.12 224 GLU A C 1
ATOM 1708 O O . GLU A 1 224 ? 40.397 6.234 -32.244 1.00 65.12 224 GLU A O 1
ATOM 1713 N N . ASP A 1 225 ? 40.447 4.050 -31.724 1.00 66.94 225 ASP A N 1
ATOM 1714 C CA . ASP A 1 225 ? 39.080 3.684 -32.150 1.00 66.94 225 ASP A CA 1
ATOM 1715 C C . ASP A 1 225 ? 38.036 3.657 -31.000 1.00 66.94 225 ASP A C 1
ATOM 1717 O O . ASP A 1 225 ? 36.911 3.186 -31.174 1.00 66.94 225 ASP A O 1
ATOM 1721 N N . GLY A 1 226 ? 38.369 4.140 -29.797 1.00 66.38 226 GLY A N 1
ATOM 1722 C CA . GLY A 1 226 ? 37.390 4.363 -28.720 1.00 66.38 226 GLY A CA 1
ATOM 1723 C C . GLY A 1 226 ? 36.934 3.122 -27.934 1.00 66.38 226 GLY A C 1
ATOM 1724 O O . GLY A 1 226 ? 35.979 3.212 -27.164 1.00 66.38 226 GLY A O 1
ATOM 1725 N N . PHE A 1 227 ? 37.593 1.969 -28.098 1.00 58.81 227 PHE A N 1
ATOM 1726 C CA . PHE A 1 227 ? 37.232 0.708 -27.432 1.00 58.81 227 PHE A CA 1
ATOM 1727 C C . PHE A 1 227 ? 38.177 0.333 -26.277 1.00 58.81 227 PHE A C 1
ATOM 1729 O O . PHE A 1 227 ? 39.399 0.341 -26.418 1.00 58.81 227 PHE A O 1
ATOM 1736 N N . THR A 1 228 ? 37.607 -0.083 -25.141 1.00 64.75 228 THR A N 1
ATOM 1737 C CA . THR A 1 228 ? 38.365 -0.531 -23.958 1.00 64.75 228 THR A CA 1
ATOM 1738 C C . THR A 1 228 ? 38.840 -1.981 -24.105 1.00 64.75 228 THR A C 1
ATOM 1740 O O . THR A 1 228 ? 38.048 -2.908 -24.292 1.00 64.75 228 THR A O 1
ATOM 1743 N N . LYS A 1 229 ? 40.152 -2.204 -23.980 1.00 65.88 229 LYS A N 1
ATOM 1744 C CA . LYS A 1 229 ? 40.812 -3.487 -24.270 1.00 65.88 229 LYS A CA 1
ATOM 1745 C C . LYS A 1 229 ? 40.601 -4.543 -23.164 1.00 65.88 229 LYS A C 1
ATOM 1747 O O . LYS A 1 229 ? 41.276 -4.534 -22.136 1.00 65.88 229 LYS A O 1
ATOM 1752 N N . VAL A 1 230 ? 39.713 -5.518 -23.387 1.00 58.94 230 VAL A N 1
ATOM 1753 C CA . VAL A 1 230 ? 39.515 -6.665 -22.471 1.00 58.94 230 VAL A CA 1
ATOM 1754 C C . VAL A 1 230 ? 40.705 -7.634 -22.480 1.00 58.94 230 VAL A C 1
ATOM 1756 O O . VAL A 1 230 ? 40.945 -8.353 -23.452 1.00 58.94 230 VAL A O 1
ATOM 1759 N N . THR A 1 231 ? 41.425 -7.718 -21.358 1.00 50.19 231 THR A N 1
ATOM 1760 C CA . THR A 1 231 ? 42.496 -8.706 -21.156 1.00 50.19 231 THR A CA 1
ATOM 1761 C C . THR A 1 231 ? 41.925 -10.045 -20.672 1.00 50.19 231 THR A C 1
ATOM 1763 O O . THR A 1 231 ? 41.211 -10.127 -19.673 1.00 50.19 231 THR A O 1
ATOM 1766 N N . LYS A 1 232 ? 42.227 -11.140 -21.384 1.00 53.41 232 LYS A N 1
ATOM 1767 C CA . LYS A 1 232 ? 41.763 -12.488 -21.013 1.00 53.41 232 LYS A CA 1
ATOM 1768 C C . LYS A 1 232 ? 42.651 -13.083 -19.916 1.00 53.41 232 LYS A C 1
ATOM 1770 O O . LYS A 1 232 ? 43.797 -13.448 -20.173 1.00 53.41 232 LYS A O 1
ATOM 1775 N N . LYS A 1 233 ? 42.105 -13.234 -18.705 1.00 46.78 233 LYS A N 1
ATOM 1776 C CA . LYS A 1 233 ? 42.760 -13.944 -17.595 1.00 46.78 233 LYS A CA 1
ATOM 1777 C C . LYS A 1 233 ? 42.842 -15.444 -17.909 1.00 46.78 233 LYS A C 1
ATOM 1779 O O . LYS A 1 233 ? 41.818 -16.092 -18.115 1.00 46.78 233 LYS A O 1
ATOM 1784 N N . ARG A 1 234 ? 44.060 -15.993 -17.964 1.00 42.97 234 ARG A N 1
ATOM 1785 C CA . ARG A 1 234 ? 44.294 -17.436 -18.131 1.00 42.97 234 ARG A CA 1
ATOM 1786 C C . ARG A 1 234 ? 44.112 -18.163 -16.792 1.00 42.97 234 ARG A C 1
ATOM 1788 O O . ARG A 1 234 ? 44.426 -17.602 -15.744 1.00 42.97 234 ARG A O 1
ATOM 1795 N N . ARG A 1 235 ? 43.569 -19.377 -16.895 1.00 44.94 235 ARG A N 1
ATOM 1796 C CA . ARG A 1 235 ? 43.315 -20.350 -15.824 1.00 44.94 235 ARG A CA 1
ATOM 1797 C C . ARG A 1 235 ? 44.600 -20.786 -15.119 1.00 44.94 235 ARG A C 1
ATOM 1799 O O . ARG A 1 235 ? 45.628 -20.888 -15.833 1.00 44.94 235 ARG A O 1
#

Solvent-accessible surface area (backbone atoms only — not comparable to full-atom values): 15732 Å² total; per-residue (Å²): 130,87,86,81,87,84,90,76,90,80,82,88,81,79,83,78,85,81,83,77,82,79,85,80,79,82,76,82,78,77,84,86,76,77,97,76,74,85,72,83,71,72,66,55,69,68,57,32,48,53,55,36,46,51,41,51,45,43,49,55,70,68,31,65,68,64,43,49,34,37,79,70,34,52,31,39,98,54,19,66,59,51,53,54,51,48,42,50,50,51,38,56,50,60,70,33,81,88,42,65,81,69,55,39,65,64,44,18,54,53,53,45,50,47,32,38,77,60,27,75,36,88,82,88,80,60,56,50,49,52,48,22,46,45,51,58,51,33,48,57,30,29,74,73,60,44,40,81,39,83,89,25,64,41,36,46,44,54,48,54,38,61,70,44,63,74,50,77,79,66,71,86,78,74,70,83,87,76,85,88,82,92,74,91,77,90,84,81,90,86,82,86,92,88,81,88,91,82,89,88,87,88,86,84,89,84,86,89,82,80,91,76,74,88,78,78,82,81,76,82,72,61,50,100,85,74,53,75,81,83,79,84,84,80,134

Mean predicted aligned error: 20.37 Å

pLDDT: mean 70.52, std 21.75, range [33.41, 96.12]

Foldseek 3Di:
DDDDDDDDDDDDDDDDDDDDDDDDDDDDDDDDDDPDDPDPPQDDPVQLLVLLLLQLLLLLCPQVLLLVLVVVCLLHPCSVVLSVVVSVVVSVQCVDPVCVPPALVVQLVVVQVCCCPRRVDHDDPCSSSVSSVLSVQSNVCSNRVNLPPPPRSSNVSVVVCVVQVVPPSPCPPDDPDDDDDDDDDDDDDDDDDDDDDDDDDDDDDDDDDDDDDDDDDDDFDADPVRDGDDDDDDD

Organism: Sclerotinia borealis (strain F-4128) (NCBI:txid1432307)

Radius of gyration: 39.21 Å; Cα contacts (8 Å, |Δi|>4): 142; chains: 1; bounding box: 86×82×121 Å

InterPro domains:
  IPR019398 Pre-rRNA-processing protein TSR2 [PF10273] (52-133)
  IPR019398 Pre-rRNA-processing protein TSR2 [PTHR21250] (43-235)

Sequence (235 aa):
MASSQSNGGNGVYSPGKSSFPHPIPPLPSPPYIPPAQLTNVSPLPELRLHHFQRSITLSLFLWPSLSLAVTSSWGGPTSTSKREWFAGTLIDLLSSPENYDVDAEWIEELLLQVMEDEFEVVVDDGSAAEVARGLIKCRGECERGVWGEENSLCKRLEGKWGETGGKELGLGGFREGEEQGDTDGEDSGDGESGDEEDGDVEMEMNEAPQLVRAREPIVPEVDEDGFTKVTKKRR

Secondary structure (DSSP, 8-state):
--------PPP-PPPPP--PPPPPPPPPPPP---S------PPPHHHHHHHHHHHHHHHHHT-HHHHHHHHTTTT-TTHHHHHHHHHHHHHHHHHSGGGSS--HHHHHHHHHHHHHHHH-----SSHHHHHHHHHHHHHHHHHHT-TTSTTSHHHHHHHHHHHHTTSTT--TT--------------------------------------PPP----PPPB-TTS-B-------

Nearest PDB structures (foldseek):
  6g03-assembly1_A  TM=8.086E-01  e=1.823E-05  Saccharomyces cerevisiae
  6g04-assembly1_A  TM=7.443E-01  e=3.501E-05  Saccharomyces cerevisiae S288C